Protein AF-A0A1X7T6Y3-F1 (afdb_monomer)

pLDDT: mean 73.98, std 18.78, range [25.2, 97.06]

Organism: Amphimedon queenslandica (NCBI:txid400682)

Nearest PDB structures (foldseek):
  8fo9-assembly1_C  TM=8.228E-01  e=4.197E-05  Homo sapiens
  4dhe-assembly1_A  TM=5.110E-01  e=1.468E-03  Burkholderia thailandensis E264
  7bbn-assembly1_A  TM=6.445E-01  e=6.112E-02  synthetic construct
  4pc2-assembly2_B  TM=5.983E-01  e=2.623E-01  Escherichia coli str. K-12 substr. DH10B

Structure (mmCIF, N/CA/C/O backbone):
data_AF-A0A1X7T6Y3-F1
#
_entry.id   AF-A0A1X7T6Y3-F1
#
loop_
_atom_site.group_PDB
_atom_site.id
_atom_site.type_symbol
_atom_site.label_atom_id
_atom_site.label_alt_id
_atom_site.label_comp_id
_atom_site.label_asym_id
_atom_site.label_entity_id
_atom_site.label_seq_id
_atom_site.pdbx_PDB_ins_code
_atom_site.Cartn_x
_atom_site.Cartn_y
_atom_site.Cartn_z
_atom_site.occupancy
_atom_site.B_iso_or_equiv
_atom_site.auth_seq_id
_atom_site.auth_comp_id
_atom_site.auth_asym_id
_atom_site.auth_atom_id
_atom_site.pdbx_PDB_model_num
ATOM 1 N N . MET A 1 1 ? 4.691 -2.028 -0.891 1.00 91.69 1 MET A N 1
ATOM 2 C CA . MET A 1 1 ? 3.845 -3.238 -0.896 1.00 91.69 1 MET A CA 1
ATOM 3 C C . MET A 1 1 ? 2.618 -2.993 -0.036 1.00 91.69 1 MET A C 1
ATOM 5 O O . MET A 1 1 ? 2.777 -2.541 1.091 1.00 91.69 1 MET A O 1
ATOM 9 N N . LEU A 1 2 ? 1.423 -3.219 -0.578 1.00 93.94 2 LEU A N 1
ATOM 10 C CA . LEU A 1 2 ? 0.134 -3.057 0.094 1.00 93.94 2 LEU A CA 1
ATOM 11 C C . LEU A 1 2 ? -0.306 -4.418 0.635 1.00 93.94 2 LEU A C 1
ATOM 13 O O . LEU A 1 2 ? -0.487 -5.361 -0.129 1.00 93.94 2 LEU A O 1
ATOM 17 N N . LEU A 1 3 ? -0.476 -4.513 1.948 1.00 93.06 3 LEU A N 1
ATOM 18 C CA . LEU A 1 3 ? -0.778 -5.742 2.677 1.00 93.06 3 LEU A CA 1
ATOM 19 C C . LEU A 1 3 ? -2.067 -5.594 3.480 1.00 93.06 3 LEU A C 1
ATOM 21 O O . LEU A 1 3 ? -2.551 -4.488 3.702 1.00 93.06 3 LEU A O 1
ATOM 25 N N . GLY A 1 4 ? -2.627 -6.713 3.929 1.00 89.94 4 GLY A N 1
ATOM 26 C CA . GLY A 1 4 ? -3.822 -6.744 4.770 1.00 89.94 4 GLY A CA 1
ATOM 27 C C . GLY A 1 4 ? -4.996 -7.456 4.111 1.00 89.94 4 GLY A C 1
ATOM 28 O O . GLY A 1 4 ? -4.984 -7.786 2.924 1.00 89.94 4 GLY A O 1
ATOM 29 N N . SER A 1 5 ? -6.035 -7.704 4.895 1.00 88.38 5 SER A N 1
ATOM 30 C CA . SER A 1 5 ? -7.091 -8.653 4.548 1.00 88.38 5 SER A CA 1
ATOM 31 C C . SER A 1 5 ? -7.981 -8.219 3.361 1.00 88.38 5 SER A C 1
ATOM 33 O O . SER A 1 5 ? -8.005 -7.061 2.937 1.00 88.38 5 SER A O 1
ATOM 35 N N . ALA A 1 6 ? -8.699 -9.158 2.739 1.00 86.12 6 ALA A N 1
ATOM 36 C CA . ALA A 1 6 ? -9.453 -8.916 1.499 1.00 86.12 6 ALA A CA 1
ATOM 37 C C . ALA A 1 6 ? -10.688 -8.016 1.697 1.00 86.12 6 ALA A C 1
ATOM 39 O O . ALA A 1 6 ? -11.666 -8.431 2.313 1.00 86.12 6 ALA A O 1
ATOM 40 N N . GLY A 1 7 ? -10.655 -6.793 1.160 1.00 85.19 7 GLY A N 1
ATOM 41 C CA . GLY A 1 7 ? -11.728 -5.801 1.327 1.00 85.19 7 GLY A CA 1
ATOM 42 C C . GLY A 1 7 ? -11.376 -4.619 2.238 1.00 85.19 7 GLY A C 1
ATOM 43 O O . GLY A 1 7 ? -12.231 -3.762 2.474 1.00 85.19 7 GLY A O 1
ATOM 44 N N . THR A 1 8 ? -10.125 -4.531 2.708 1.00 89.12 8 THR A N 1
ATOM 45 C CA . THR A 1 8 ? -9.590 -3.389 3.479 1.00 89.12 8 THR A CA 1
ATOM 46 C C . THR A 1 8 ? -9.248 -2.161 2.628 1.00 89.12 8 THR A C 1
ATOM 48 O O . THR A 1 8 ? -8.759 -1.180 3.166 1.00 89.12 8 THR A O 1
ATOM 51 N N . GLY A 1 9 ? -9.493 -2.173 1.311 1.00 90.12 9 GLY A N 1
ATOM 52 C CA . GLY A 1 9 ? -9.299 -0.994 0.452 1.00 90.12 9 GLY A CA 1
ATOM 53 C C . GLY A 1 9 ? -7.906 -0.830 -0.170 1.00 90.12 9 GLY A C 1
ATOM 54 O O . GLY A 1 9 ? -7.558 0.282 -0.548 1.00 90.12 9 GLY A O 1
ATOM 55 N N . LYS A 1 10 ? -7.119 -1.906 -0.321 1.00 92.44 10 LYS A N 1
ATOM 56 C CA . LYS A 1 10 ? -5.769 -1.859 -0.932 1.00 92.44 10 LYS A CA 1
ATOM 57 C C . LYS A 1 10 ? -5.761 -1.268 -2.337 1.00 92.44 10 LYS A C 1
ATOM 59 O O . LYS A 1 10 ? -5.078 -0.277 -2.577 1.00 92.44 10 LYS A O 1
ATOM 64 N N . THR A 1 11 ? -6.609 -1.778 -3.221 1.00 91.06 11 THR A N 1
ATOM 65 C CA . THR A 1 11 ? -6.723 -1.264 -4.590 1.00 91.06 11 THR A CA 1
ATOM 66 C C . THR A 1 11 ? -7.234 0.182 -4.619 1.00 91.06 11 THR A C 1
ATOM 68 O O . THR A 1 11 ? -6.767 0.992 -5.414 1.00 91.06 11 THR A O 1
ATOM 71 N N . SER A 1 12 ? -8.132 0.561 -3.700 1.00 91.56 12 SER A N 1
ATOM 72 C CA . SER A 1 12 ? -8.564 1.959 -3.547 1.00 91.56 12 SER A CA 1
ATOM 73 C C . SER A 1 12 ? -7.420 2.866 -3.092 1.00 91.56 12 SER A C 1
ATOM 75 O O . SER A 1 12 ? -7.293 3.968 -3.611 1.00 91.56 12 SER A O 1
ATOM 77 N N . LEU A 1 13 ? -6.560 2.405 -2.178 1.00 93.38 13 LEU A N 1
ATOM 78 C CA . LEU A 1 13 ? -5.375 3.149 -1.755 1.00 93.38 13 LEU A CA 1
ATOM 79 C C . LEU A 1 13 ? -4.354 3.281 -2.888 1.00 93.38 13 LEU A C 1
ATOM 81 O O . LEU A 1 13 ? -3.827 4.372 -3.073 1.00 93.38 13 LEU A O 1
ATOM 85 N N . LYS A 1 14 ? -4.113 2.219 -3.674 1.00 92.69 14 LYS A N 1
ATOM 86 C CA . LYS A 1 14 ? -3.280 2.279 -4.890 1.00 92.69 14 LYS A CA 1
ATOM 87 C C . LYS A 1 14 ? -3.754 3.417 -5.796 1.00 92.69 14 LYS A C 1
ATOM 89 O O . LYS A 1 14 ? -2.970 4.303 -6.105 1.00 92.69 14 LYS A O 1
ATOM 94 N N . ARG A 1 15 ? -5.050 3.447 -6.129 1.00 91.38 15 ARG A N 1
ATOM 95 C CA . ARG A 1 15 ? -5.676 4.534 -6.908 1.00 91.38 15 ARG A CA 1
ATOM 96 C C . ARG A 1 15 ? -5.477 5.898 -6.249 1.00 91.38 15 ARG A C 1
ATOM 98 O O . ARG A 1 15 ? -5.148 6.863 -6.929 1.00 91.38 15 ARG A O 1
ATOM 105 N N . SER A 1 16 ? -5.604 5.970 -4.923 1.00 91.62 16 SER A N 1
ATOM 106 C CA . SER A 1 16 ? -5.394 7.223 -4.203 1.00 91.62 16 SER A CA 1
ATOM 107 C C . SER A 1 16 ? -3.964 7.750 -4.280 1.00 91.62 16 SER A C 1
ATOM 109 O O . SER A 1 16 ? -3.758 8.960 -4.375 1.00 91.62 16 SER A O 1
ATOM 111 N N . LEU A 1 17 ? -2.963 6.868 -4.278 1.00 90.06 17 LEU A N 1
ATOM 112 C CA . LEU A 1 17 ? -1.570 7.259 -4.503 1.00 90.06 17 LEU A CA 1
ATOM 113 C C . LEU A 1 17 ? -1.368 7.832 -5.915 1.00 90.06 17 LEU A C 1
ATOM 115 O O . LEU A 1 17 ? -0.599 8.774 -6.069 1.00 90.06 17 LEU A O 1
ATOM 119 N N . MET A 1 18 ? -2.135 7.342 -6.893 1.00 87.62 18 MET A N 1
ATOM 120 C CA . MET A 1 18 ? -2.154 7.810 -8.288 1.00 87.62 18 MET A CA 1
ATOM 121 C C . MET A 1 18 ? -3.025 9.056 -8.531 1.00 87.62 18 MET A C 1
ATOM 123 O O . MET A 1 18 ? -3.176 9.487 -9.669 1.00 87.62 18 MET A O 1
ATOM 127 N N . GLU A 1 19 ? -3.621 9.643 -7.484 1.00 88.12 19 GLU A N 1
ATOM 128 C CA . GLU A 1 19 ? -4.597 10.745 -7.599 1.00 88.12 19 GLU A CA 1
ATOM 129 C C . GLU A 1 19 ? -5.815 10.417 -8.476 1.00 88.12 19 GLU A C 1
ATOM 131 O O . GLU A 1 19 ? -6.448 11.303 -9.062 1.00 88.12 19 GLU A O 1
ATOM 136 N N . GLU A 1 20 ? -6.163 9.137 -8.555 1.00 89.44 20 GLU A N 1
ATOM 137 C CA . GLU A 1 20 ? -7.347 8.683 -9.260 1.00 89.44 20 GLU A CA 1
ATOM 138 C C . GLU A 1 20 ? -8.589 8.775 -8.367 1.00 89.44 20 GLU A C 1
ATOM 140 O O . GLU A 1 20 ? -8.521 8.521 -7.158 1.00 89.44 20 GLU A O 1
ATOM 145 N N . PRO A 1 21 ? -9.764 9.073 -8.950 1.00 89.19 21 PRO A N 1
ATOM 146 C CA . PRO A 1 21 ? -10.997 9.125 -8.189 1.00 89.19 21 PRO A CA 1
ATOM 147 C C . PRO A 1 21 ? -11.338 7.754 -7.601 1.00 89.19 21 PRO A C 1
ATOM 149 O O . PRO A 1 21 ? -11.089 6.693 -8.199 1.00 89.19 21 PRO A O 1
ATOM 152 N N . PHE A 1 22 ? -11.960 7.797 -6.423 1.00 89.19 22 PHE A N 1
ATOM 153 C CA . PHE A 1 22 ? -12.495 6.617 -5.761 1.00 89.19 22 PHE A CA 1
ATOM 154 C C . PHE A 1 22 ? -13.495 5.892 -6.663 1.00 89.19 22 PHE A C 1
ATOM 156 O O . PHE A 1 22 ? -14.443 6.493 -7.166 1.00 89.19 22 PHE A O 1
ATOM 163 N N . ASN A 1 23 ? -13.296 4.585 -6.822 1.00 87.19 23 ASN A N 1
ATOM 164 C CA . ASN A 1 23 ? -14.214 3.720 -7.546 1.00 87.19 23 ASN A CA 1
ATOM 165 C C . ASN A 1 23 ? -14.733 2.609 -6.608 1.00 87.19 23 ASN A C 1
ATOM 167 O O . ASN A 1 23 ? -13.966 1.706 -6.253 1.00 87.19 23 ASN A O 1
ATOM 171 N N . PRO A 1 24 ? -16.021 2.633 -6.212 1.00 81.56 24 PRO A N 1
ATOM 172 C CA . PRO A 1 24 ? -16.599 1.621 -5.327 1.00 81.56 24 PRO A CA 1
ATOM 173 C C . PRO A 1 24 ? -16.734 0.238 -5.983 1.00 81.56 24 PRO A C 1
ATOM 175 O O . PRO A 1 24 ? -16.831 -0.762 -5.271 1.00 81.56 24 PRO A O 1
ATOM 178 N N . HIS A 1 25 ? -16.705 0.171 -7.317 1.00 78.81 25 HIS A N 1
ATOM 179 C CA . HIS A 1 25 ? -16.845 -1.057 -8.106 1.00 78.81 25 HIS A CA 1
ATOM 180 C C . HIS A 1 25 ? -15.501 -1.683 -8.486 1.00 78.81 25 HIS A C 1
ATOM 182 O O . HIS A 1 25 ? -15.446 -2.574 -9.327 1.00 78.81 25 HIS A O 1
ATOM 188 N N . THR A 1 26 ? -14.405 -1.232 -7.870 1.00 80.88 26 THR A N 1
ATOM 189 C CA . THR A 1 26 ? -13.083 -1.815 -8.116 1.00 80.88 26 THR A CA 1
ATOM 190 C C . THR A 1 26 ? -13.085 -3.297 -7.725 1.00 80.88 26 THR A C 1
ATOM 192 O O . THR A 1 26 ? -13.481 -3.649 -6.605 1.00 80.88 26 THR A O 1
ATOM 195 N N . THR A 1 27 ? -12.649 -4.156 -8.647 1.00 81.56 27 THR A N 1
ATOM 196 C CA . THR A 1 27 ? -12.524 -5.603 -8.441 1.00 81.56 27 THR A CA 1
ATOM 197 C C . THR A 1 27 ? -11.451 -5.916 -7.407 1.00 81.56 27 THR A C 1
ATOM 199 O O . 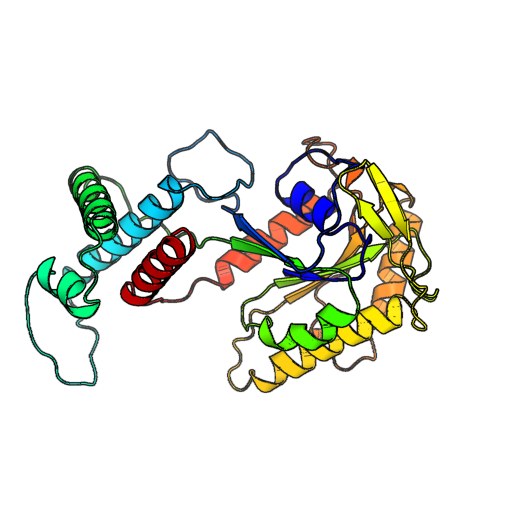THR A 1 27 ? -10.469 -5.191 -7.271 1.00 81.56 27 THR A O 1
ATOM 202 N N . SER A 1 28 ? -11.636 -6.991 -6.644 1.00 80.19 28 SER A N 1
ATOM 203 C CA . SER A 1 28 ? -10.657 -7.394 -5.631 1.00 80.19 28 SER A CA 1
ATOM 204 C C . SER A 1 28 ? -9.475 -8.147 -6.231 1.00 80.19 28 SER A C 1
ATOM 206 O O . SER A 1 28 ? -9.654 -9.045 -7.048 1.00 80.19 28 SER A O 1
ATOM 208 N N . THR A 1 29 ? -8.273 -7.823 -5.760 1.00 77.25 29 THR A N 1
ATOM 209 C CA . THR A 1 29 ? -7.038 -8.521 -6.127 1.00 77.25 29 THR A CA 1
ATOM 210 C C . THR A 1 29 ? -7.008 -9.921 -5.513 1.00 77.25 29 THR A C 1
ATOM 212 O O . THR A 1 29 ? -7.157 -10.072 -4.296 1.00 77.25 29 THR A O 1
ATOM 215 N N . ILE A 1 30 ? -6.841 -10.947 -6.356 1.00 67.31 30 ILE A N 1
ATOM 216 C CA . ILE A 1 30 ? -6.866 -12.360 -5.941 1.00 67.31 30 ILE A CA 1
ATOM 217 C C . ILE A 1 30 ? -5.504 -12.778 -5.373 1.00 67.31 30 ILE A C 1
ATOM 219 O O . ILE A 1 30 ? -5.432 -13.165 -4.211 1.00 67.31 30 ILE A O 1
ATOM 223 N N . VAL A 1 31 ? -4.432 -12.660 -6.165 1.00 69.81 31 VAL A N 1
ATOM 224 C CA . VAL A 1 31 ? -3.078 -13.116 -5.790 1.00 69.81 31 VAL A CA 1
ATOM 225 C C . VAL A 1 31 ? -2.150 -11.929 -5.563 1.00 69.81 31 VAL A C 1
ATOM 227 O O . VAL A 1 31 ? -1.771 -11.641 -4.432 1.00 69.81 31 VAL A O 1
ATOM 230 N N . SER A 1 32 ? -1.813 -11.204 -6.621 1.00 75.88 32 SER A N 1
ATOM 231 C CA . SER A 1 32 ? -1.122 -9.925 -6.547 1.00 75.88 32 SER A CA 1
ATOM 232 C C . SER A 1 32 ? -1.289 -9.181 -7.862 1.00 75.88 32 SER A C 1
ATOM 234 O O . SER A 1 32 ? -1.430 -9.791 -8.921 1.00 75.88 32 SER A O 1
ATOM 236 N N . ASP A 1 33 ? -1.273 -7.861 -7.777 1.00 79.31 33 ASP A N 1
ATOM 237 C CA . ASP A 1 33 ? -1.167 -6.960 -8.914 1.00 79.31 33 ASP A CA 1
ATOM 238 C C . ASP A 1 33 ? 0.068 -6.075 -8.707 1.00 79.31 33 ASP A C 1
ATOM 240 O O . ASP A 1 33 ? 0.294 -5.561 -7.609 1.00 79.31 33 ASP A O 1
ATOM 244 N N . VAL A 1 34 ? 0.915 -5.949 -9.729 1.00 78.56 34 VAL A N 1
ATOM 245 C CA . VAL A 1 34 ? 2.184 -5.217 -9.640 1.00 78.56 34 VAL A CA 1
ATOM 246 C C . VAL A 1 34 ? 2.210 -4.156 -10.726 1.00 78.56 34 VAL A C 1
ATOM 248 O O . VAL A 1 34 ? 2.338 -4.483 -11.900 1.00 78.56 34 VAL A O 1
ATOM 251 N N . SER A 1 35 ? 2.159 -2.888 -10.319 1.00 78.12 35 SER A N 1
ATOM 252 C CA . SER A 1 35 ? 2.340 -1.755 -11.233 1.00 78.12 35 SER A CA 1
ATOM 253 C C . SER A 1 35 ? 3.703 -1.113 -11.038 1.00 78.12 35 SER A C 1
ATOM 255 O O . SER A 1 35 ? 4.115 -0.822 -9.910 1.00 78.12 35 SER A O 1
ATOM 257 N N . SER A 1 36 ? 4.377 -0.843 -12.151 1.00 79.00 36 SER A N 1
ATOM 258 C CA . SER A 1 36 ? 5.535 0.047 -12.204 1.00 79.00 36 SER A CA 1
ATOM 259 C C . SER A 1 36 ? 5.036 1.482 -12.325 1.00 79.00 36 SER A C 1
ATOM 261 O O . SER A 1 36 ? 4.264 1.801 -13.221 1.00 79.00 36 SER A O 1
ATOM 263 N N . VAL A 1 37 ? 5.450 2.347 -11.409 1.00 78.44 37 VAL A N 1
ATOM 264 C CA . VAL A 1 37 ? 4.953 3.716 -11.277 1.00 78.44 37 VAL A CA 1
ATOM 265 C C . VAL A 1 37 ? 6.120 4.689 -11.280 1.00 78.44 37 VAL A C 1
ATOM 267 O O . VAL A 1 37 ? 7.166 4.435 -10.671 1.00 78.44 37 VAL A O 1
ATOM 270 N N . ARG A 1 38 ? 5.917 5.832 -11.936 1.00 73.25 38 ARG A N 1
ATOM 271 C CA . ARG A 1 38 ? 6.780 7.003 -11.807 1.00 73.25 38 ARG A CA 1
ATOM 272 C C . ARG A 1 38 ? 6.231 7.940 -10.719 1.00 73.25 38 ARG A C 1
ATOM 274 O O . ARG A 1 38 ? 5.135 8.480 -10.894 1.00 73.25 38 ARG A O 1
ATOM 281 N N . PRO A 1 39 ? 6.948 8.111 -9.590 1.00 64.19 39 PRO A N 1
ATOM 282 C CA . PRO A 1 39 ? 6.552 9.034 -8.530 1.00 64.19 39 PRO A CA 1
ATOM 283 C C . PRO A 1 39 ? 6.790 10.499 -8.939 1.00 64.19 39 PRO A C 1
ATOM 285 O O . PRO A 1 39 ? 7.593 10.799 -9.822 1.00 64.19 39 PRO A O 1
ATOM 288 N N . PHE A 1 40 ? 6.086 11.423 -8.285 1.00 60.09 40 PHE A N 1
ATOM 289 C CA . PHE A 1 40 ? 6.204 12.866 -8.517 1.00 60.09 40 PHE A CA 1
ATOM 290 C C . PHE A 1 40 ? 7.579 13.424 -8.089 1.00 60.09 40 PHE A C 1
ATOM 292 O O . PHE A 1 40 ? 8.235 12.902 -7.191 1.00 60.09 40 PHE A O 1
ATOM 299 N N . GLY A 1 41 ? 7.984 14.561 -8.673 1.00 51.56 41 GLY A N 1
ATOM 300 C CA . GLY A 1 41 ? 8.922 15.476 -8.008 1.00 51.56 41 GLY A CA 1
ATOM 301 C C . GLY A 1 41 ? 10.336 15.592 -8.574 1.00 51.56 41 GLY A C 1
ATOM 302 O O . GLY A 1 41 ? 11.187 16.209 -7.931 1.00 51.56 41 GLY A O 1
ATOM 303 N N . HIS A 1 42 ? 10.609 15.103 -9.779 1.00 46.72 42 HIS A N 1
ATOM 304 C CA . HIS A 1 42 ? 11.920 15.294 -10.394 1.00 46.72 42 HIS A CA 1
ATOM 305 C C . HIS A 1 42 ? 11.807 16.116 -11.677 1.00 46.72 42 HIS A C 1
ATOM 307 O O . HIS A 1 42 ? 11.312 15.669 -12.706 1.00 46.72 42 HIS A O 1
ATOM 313 N N . LYS A 1 43 ? 12.252 17.372 -11.585 1.00 42.41 43 LYS A N 1
ATOM 314 C CA . LYS A 1 43 ? 12.281 18.337 -12.685 1.00 42.41 43 LYS A CA 1
ATOM 315 C C . LYS A 1 43 ? 13.194 17.841 -13.818 1.00 42.41 43 LYS A C 1
ATOM 317 O O . LYS A 1 43 ? 14.370 18.188 -13.849 1.00 42.41 43 LYS A O 1
ATOM 322 N N . TRP A 1 44 ? 12.642 17.097 -14.773 1.00 44.53 44 TRP A N 1
ATOM 323 C CA . TRP A 1 44 ? 13.117 17.112 -16.154 1.00 44.53 44 TRP A CA 1
ATOM 324 C C . TRP A 1 44 ? 11.934 17.102 -17.143 1.00 44.53 44 TRP A C 1
ATOM 326 O O . TRP A 1 44 ? 11.006 16.311 -17.034 1.00 44.53 44 TRP A O 1
ATOM 336 N N . GLN A 1 45 ? 11.975 18.093 -18.038 1.00 35.94 45 GLN A N 1
ATOM 337 C CA . GLN A 1 45 ? 11.245 18.411 -19.283 1.00 35.94 45 GLN A CA 1
ATOM 338 C C . GLN A 1 45 ? 9.741 18.176 -19.506 1.00 35.94 45 GLN A C 1
ATOM 340 O O . GLN A 1 45 ? 9.220 18.770 -20.450 1.00 35.94 45 GLN A O 1
ATOM 3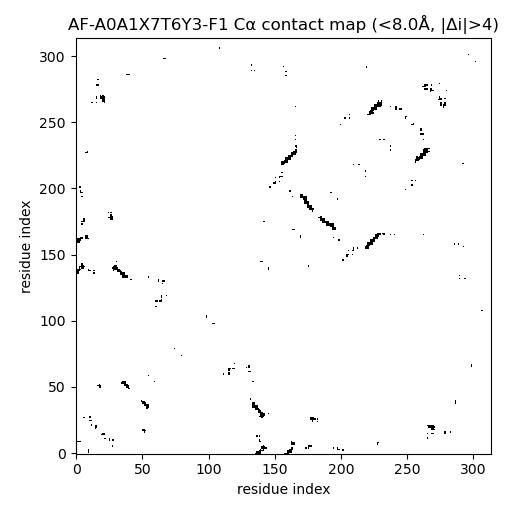45 N N . THR A 1 46 ? 8.981 17.505 -18.647 1.00 37.38 46 THR A N 1
ATOM 346 C CA . THR A 1 46 ? 7.514 17.658 -18.677 1.00 37.38 46 THR A CA 1
ATOM 347 C C . THR A 1 46 ? 7.050 18.485 -17.494 1.00 37.38 46 THR A C 1
ATOM 349 O O . THR A 1 46 ? 6.606 17.962 -16.480 1.00 37.38 46 THR A O 1
ATOM 352 N N . MET A 1 47 ? 7.050 19.811 -17.672 1.00 34.09 47 MET A N 1
ATOM 353 C CA . MET A 1 47 ? 6.264 20.781 -16.883 1.00 34.09 47 MET A CA 1
ATOM 354 C C . MET A 1 47 ? 4.736 20.511 -16.912 1.00 34.09 47 MET A C 1
ATOM 356 O O . MET A 1 47 ? 3.941 21.411 -16.658 1.00 34.09 47 MET A O 1
ATOM 360 N N . ARG A 1 48 ? 4.295 19.302 -17.276 1.00 39.09 48 ARG A N 1
ATOM 361 C CA . ARG A 1 48 ? 2.896 18.983 -17.572 1.00 39.09 48 ARG A CA 1
ATOM 362 C C . ARG A 1 48 ? 2.234 18.062 -16.558 1.00 39.09 48 ARG A C 1
ATOM 364 O O . ARG A 1 48 ? 1.010 18.062 -16.509 1.00 39.09 48 ARG A O 1
ATOM 371 N N . GLU A 1 49 ? 2.985 17.311 -15.753 1.00 49.78 49 GLU A N 1
ATOM 372 C CA . GLU A 1 49 ? 2.384 16.257 -14.931 1.00 49.78 49 GLU A CA 1
ATOM 373 C C . GLU A 1 49 ? 2.760 16.380 -13.457 1.00 49.78 49 GLU A C 1
ATOM 375 O O . GLU A 1 49 ? 3.901 16.187 -13.047 1.00 49.78 49 GLU A O 1
ATOM 380 N N . ASN A 1 50 ? 1.747 16.712 -12.657 1.00 59.44 50 ASN A N 1
ATOM 381 C CA . ASN A 1 50 ? 1.845 16.881 -11.209 1.00 59.44 50 ASN A CA 1
ATOM 382 C C . ASN A 1 50 ? 1.411 15.620 -10.444 1.00 59.44 50 ASN A C 1
ATOM 384 O O . ASN A 1 50 ? 1.038 15.717 -9.280 1.00 59.44 50 ASN A O 1
ATOM 388 N N . LYS A 1 51 ? 1.390 14.457 -11.106 1.00 70.56 51 LYS A N 1
ATOM 389 C CA . LYS A 1 51 ? 0.739 13.240 -10.608 1.00 70.56 51 LYS A CA 1
ATOM 390 C C . LYS A 1 51 ? 1.615 12.017 -10.814 1.00 70.56 51 LYS A C 1
ATOM 392 O O . LYS A 1 51 ? 2.420 11.976 -11.740 1.00 70.56 51 LYS A O 1
ATOM 397 N N . TRP A 1 52 ? 1.436 11.022 -9.952 1.00 78.31 52 TRP A N 1
ATOM 398 C CA . TRP A 1 52 ? 2.003 9.698 -10.175 1.00 78.31 52 TRP A CA 1
ATOM 399 C C . TRP A 1 52 ? 1.309 9.060 -11.377 1.00 78.31 52 TRP A C 1
ATOM 401 O O . TRP A 1 52 ? 0.093 9.186 -11.525 1.00 78.31 52 TRP A O 1
ATOM 411 N N . ARG A 1 53 ? 2.073 8.370 -12.224 1.00 81.81 53 ARG A N 1
ATOM 412 C CA . ARG A 1 53 ? 1.543 7.687 -13.412 1.00 81.81 53 ARG A CA 1
ATOM 413 C C . ARG A 1 53 ? 2.181 6.322 -13.595 1.00 81.81 53 ARG A C 1
ATOM 415 O O . ARG A 1 53 ? 3.294 6.081 -13.122 1.00 81.81 53 ARG A O 1
ATOM 422 N N . GLU A 1 54 ? 1.462 5.432 -14.261 1.00 82.81 54 GLU A N 1
ATOM 423 C CA . GLU A 1 54 ? 2.016 4.145 -14.661 1.00 82.81 54 GLU A CA 1
ATOM 424 C C . GLU A 1 54 ? 3.183 4.362 -15.633 1.00 82.81 54 GLU A C 1
ATOM 426 O O . GLU A 1 54 ? 3.150 5.265 -16.471 1.00 82.81 54 GLU A O 1
ATOM 431 N N . ALA A 1 55 ? 4.250 3.588 -15.452 1.00 79.94 55 ALA A N 1
ATOM 432 C CA . ALA A 1 55 ? 5.443 3.683 -16.276 1.00 79.94 55 ALA A CA 1
ATOM 433 C C . ALA A 1 55 ? 5.146 3.213 -17.705 1.00 79.94 55 ALA A C 1
ATOM 435 O O . ALA A 1 55 ? 4.563 2.149 -17.905 1.00 79.94 55 ALA A O 1
ATOM 436 N N . THR A 1 56 ? 5.582 4.001 -18.685 1.00 78.69 56 THR A N 1
ATOM 437 C CA . THR A 1 56 ? 5.491 3.674 -20.116 1.00 78.69 56 THR A CA 1
ATOM 438 C C . THR A 1 56 ? 6.777 3.020 -20.626 1.00 78.69 56 THR A C 1
ATOM 440 O O . THR A 1 56 ? 7.824 3.120 -19.987 1.00 78.69 56 THR A O 1
ATOM 443 N N . GLU A 1 57 ? 6.738 2.387 -21.801 1.00 73.31 57 GLU A N 1
ATOM 444 C CA . GLU A 1 57 ? 7.951 1.870 -22.456 1.00 73.31 57 GLU A CA 1
ATOM 445 C C . GLU A 1 57 ? 8.964 3.005 -22.706 1.00 73.31 57 GLU A C 1
ATOM 447 O O . GLU A 1 57 ? 10.167 2.852 -22.485 1.00 73.31 57 GLU A O 1
ATOM 452 N N . GLU A 1 58 ? 8.484 4.192 -23.087 1.00 72.94 58 GLU A N 1
ATOM 453 C CA . GLU A 1 58 ? 9.312 5.382 -23.287 1.00 72.94 58 GLU A CA 1
ATOM 454 C C . GLU A 1 58 ? 10.042 5.819 -22.014 1.00 72.94 58 GLU A C 1
ATOM 456 O O . GLU A 1 58 ? 11.215 6.197 -22.085 1.00 72.94 58 GLU A O 1
ATOM 461 N N . ASP A 1 59 ? 9.369 5.754 -20.862 1.00 74.88 59 ASP A N 1
ATOM 462 C CA . ASP A 1 59 ? 9.973 6.035 -19.560 1.00 74.88 59 ASP A CA 1
ATOM 463 C C . ASP A 1 59 ? 11.130 5.052 -19.280 1.00 74.88 59 ASP A C 1
ATOM 465 O O . ASP A 1 59 ? 12.177 5.427 -18.749 1.00 74.88 59 ASP A O 1
ATOM 469 N N . GLU A 1 60 ? 10.975 3.777 -19.624 1.00 72.88 60 GLU A N 1
ATOM 470 C CA . GLU A 1 60 ? 12.021 2.773 -19.405 1.00 72.88 60 GLU A CA 1
ATOM 471 C C . GLU A 1 60 ? 13.227 2.978 -20.333 1.00 72.88 60 GLU A C 1
ATOM 473 O O . GLU A 1 60 ? 14.377 2.850 -19.902 1.00 72.88 60 GLU A O 1
ATOM 478 N N . ILE A 1 61 ? 12.981 3.367 -21.588 1.00 71.25 61 ILE A N 1
ATOM 479 C CA . ILE A 1 61 ? 14.034 3.720 -22.552 1.00 71.25 61 ILE A CA 1
ATOM 480 C C . ILE A 1 61 ? 14.819 4.949 -22.070 1.00 71.25 61 ILE A C 1
ATOM 482 O O . ILE A 1 61 ? 16.049 4.969 -22.154 1.00 71.25 61 ILE A O 1
ATOM 486 N N . GLU A 1 62 ? 14.131 5.959 -21.536 1.00 71.88 62 GLU A N 1
ATOM 487 C CA . GLU A 1 62 ? 14.756 7.164 -20.985 1.00 71.88 62 GLU A CA 1
ATOM 488 C C . GLU A 1 62 ? 15.670 6.839 -19.786 1.00 71.88 62 GLU A C 1
ATOM 490 O O . GLU A 1 62 ? 16.790 7.351 -19.707 1.00 71.88 62 GLU A O 1
ATOM 495 N N . GLU A 1 63 ? 15.253 5.946 -18.877 1.00 73.50 63 GLU A N 1
ATOM 496 C CA . GLU A 1 63 ? 16.098 5.509 -17.752 1.00 73.50 63 GLU A CA 1
ATOM 497 C C . GLU A 1 63 ? 17.404 4.871 -18.256 1.00 73.50 63 GLU A C 1
ATOM 499 O O . GLU A 1 63 ? 18.496 5.233 -17.803 1.00 73.50 63 GLU A O 1
ATOM 504 N N . LEU A 1 64 ? 17.310 3.968 -19.238 1.00 71.38 64 LEU A N 1
ATOM 505 C CA . LEU A 1 64 ? 18.478 3.324 -19.840 1.00 71.38 64 LEU A CA 1
ATOM 506 C C . LEU A 1 64 ? 19.417 4.345 -20.491 1.00 71.38 64 LEU A C 1
ATOM 508 O O . LEU A 1 64 ? 20.631 4.278 -20.291 1.00 71.38 64 LEU A O 1
ATOM 512 N N . GLU A 1 65 ? 18.877 5.325 -21.220 1.00 67.44 65 GLU A N 1
ATOM 513 C CA . GLU A 1 65 ? 19.663 6.417 -21.807 1.00 67.44 65 GLU A CA 1
ATOM 514 C C . GLU A 1 65 ? 20.469 7.180 -20.753 1.00 67.44 65 GLU A C 1
ATOM 516 O O . GLU A 1 65 ? 21.664 7.434 -20.941 1.00 67.44 65 GLU A O 1
ATOM 521 N N . HIS A 1 66 ? 19.843 7.524 -19.628 1.00 68.19 66 HIS A N 1
ATOM 522 C CA . HIS A 1 66 ? 20.524 8.205 -18.531 1.00 68.19 66 HIS A CA 1
ATOM 523 C C . HIS A 1 66 ? 21.614 7.341 -17.894 1.00 68.19 66 HIS A C 1
ATOM 525 O O . HIS A 1 66 ? 22.718 7.838 -17.638 1.00 68.19 66 HIS A O 1
ATOM 531 N N . LEU A 1 67 ? 21.349 6.049 -17.686 1.00 68.75 67 LEU A N 1
ATOM 532 C CA . LEU A 1 67 ? 22.340 5.113 -17.158 1.00 68.75 67 LEU A CA 1
ATOM 533 C C . LEU A 1 67 ? 23.568 5.033 -18.073 1.00 68.75 67 LEU A C 1
ATOM 535 O O . LEU A 1 67 ? 24.695 5.172 -17.588 1.00 68.75 67 LEU A O 1
ATOM 539 N N . PHE A 1 68 ? 23.377 4.920 -19.389 1.00 67.50 68 PHE A N 1
ATOM 540 C CA . PHE A 1 68 ? 24.485 4.883 -20.345 1.00 67.50 68 PHE A CA 1
ATOM 541 C C . PHE A 1 68 ? 25.277 6.195 -20.408 1.00 67.50 68 PHE A C 1
ATOM 543 O O . PHE A 1 68 ? 26.510 6.153 -20.397 1.00 67.50 68 PHE A O 1
ATOM 550 N N . LYS A 1 69 ? 24.612 7.361 -20.390 1.00 64.69 69 LYS A N 1
ATOM 551 C CA . LYS A 1 69 ? 25.301 8.667 -20.309 1.00 64.69 69 LYS A CA 1
ATOM 552 C C . LYS A 1 69 ? 26.169 8.776 -19.062 1.00 64.69 69 LYS A C 1
ATOM 554 O O . LYS A 1 69 ? 27.305 9.237 -19.139 1.00 64.69 69 LYS A O 1
ATOM 559 N N . SER A 1 70 ? 25.644 8.339 -17.916 1.00 61.19 70 SER A N 1
ATOM 560 C CA . SER A 1 70 ? 26.367 8.392 -16.642 1.00 61.19 70 SER A CA 1
ATOM 561 C C . SER A 1 70 ? 27.610 7.495 -16.617 1.00 61.19 70 SER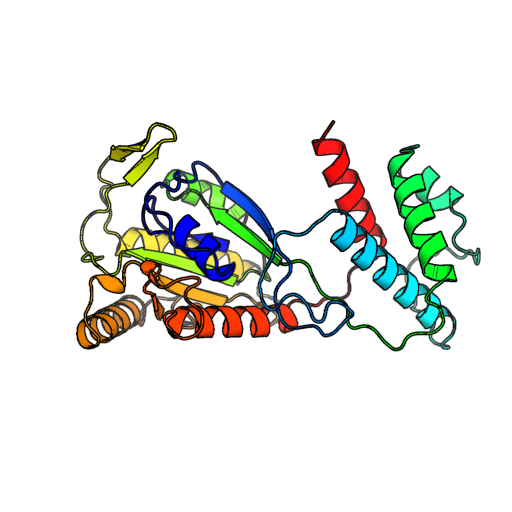 A C 1
ATOM 563 O O . SER A 1 70 ? 28.567 7.782 -15.899 1.00 61.19 70 SER A O 1
ATOM 565 N N . PHE A 1 71 ? 27.609 6.417 -17.407 1.00 59.62 71 PHE A N 1
ATOM 566 C CA . PHE A 1 71 ? 28.748 5.519 -17.548 1.00 59.62 71 PHE A CA 1
ATOM 567 C C . PHE A 1 71 ? 29.840 6.126 -18.439 1.00 59.62 71 PHE A C 1
ATOM 569 O O . PHE A 1 71 ? 31.013 6.102 -18.073 1.00 59.62 71 PHE A O 1
ATOM 576 N N . GLN A 1 72 ? 29.456 6.735 -19.566 1.00 56.88 72 GLN A N 1
ATOM 577 C CA . GLN A 1 72 ? 30.396 7.375 -20.495 1.00 56.88 72 GLN A CA 1
ATOM 578 C C . GLN A 1 72 ? 31.092 8.597 -19.880 1.00 56.88 72 GLN A C 1
ATOM 580 O O . GLN A 1 72 ? 32.295 8.772 -20.057 1.00 56.88 72 GLN A O 1
ATOM 585 N N . SER A 1 73 ? 30.375 9.411 -19.098 1.00 52.12 73 SER A N 1
ATOM 586 C CA . SER A 1 73 ? 30.963 10.585 -18.437 1.00 52.12 73 SER A CA 1
ATOM 587 C C . SER A 1 73 ? 31.957 10.229 -17.325 1.00 52.12 73 SER A C 1
ATOM 589 O O . SER A 1 73 ? 32.906 10.972 -17.092 1.00 52.12 73 SER A O 1
ATOM 591 N N . LYS A 1 74 ? 31.794 9.078 -16.657 1.00 50.81 74 LYS A N 1
ATOM 592 C CA . LYS A 1 74 ? 32.734 8.602 -15.625 1.00 50.81 74 LYS A CA 1
ATOM 593 C C . LYS A 1 74 ? 34.032 8.034 -16.197 1.00 50.81 74 LYS A C 1
ATOM 595 O O . LYS A 1 74 ? 35.047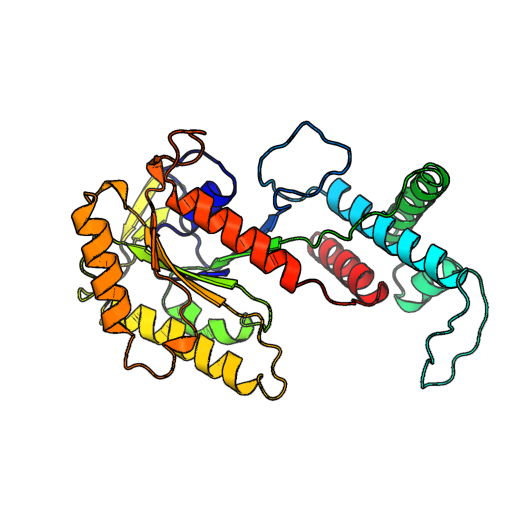 8.085 -15.511 1.00 50.81 74 LYS A O 1
ATOM 600 N N . GLN A 1 75 ? 34.031 7.535 -17.434 1.00 47.56 75 GLN A N 1
ATOM 601 C CA . GLN A 1 75 ? 35.261 7.077 -18.095 1.00 47.56 75 GLN A CA 1
ATOM 602 C C . GLN A 1 75 ? 36.203 8.233 -18.471 1.00 47.56 75 GLN A C 1
ATOM 604 O O . GLN A 1 75 ? 37.404 8.008 -18.585 1.00 47.56 75 GLN A O 1
ATOM 609 N N . SER A 1 76 ? 35.703 9.470 -18.608 1.00 43.78 76 SER A N 1
ATOM 610 C CA . SER A 1 76 ? 36.546 10.637 -18.917 1.00 43.78 76 SER A CA 1
ATOM 611 C C . SER A 1 76 ? 37.170 11.304 -17.684 1.00 43.78 76 SER A C 1
ATOM 613 O O . SER A 1 76 ? 38.023 12.175 -17.834 1.00 43.78 76 SER A O 1
ATOM 615 N N . SER A 1 77 ? 36.753 10.940 -16.466 1.00 38.81 77 SER A N 1
ATOM 616 C CA . SER A 1 77 ? 37.326 11.452 -15.216 1.00 38.81 77 SER A CA 1
ATOM 617 C C . SER A 1 77 ? 38.233 10.395 -14.591 1.00 38.81 77 SER A C 1
ATOM 619 O O . SER A 1 77 ? 37.769 9.310 -14.252 1.00 38.81 77 SER A O 1
ATOM 621 N N . HIS A 1 78 ? 39.519 10.708 -14.443 1.00 39.78 78 HIS A N 1
ATOM 622 C CA . HIS A 1 78 ? 40.586 9.842 -13.935 1.00 39.78 78 HIS A CA 1
ATOM 623 C C . HIS A 1 78 ? 40.307 9.183 -12.568 1.00 39.78 78 HIS A C 1
ATOM 625 O O . HIS A 1 78 ? 40.867 9.620 -11.579 1.00 39.78 78 HIS A O 1
ATOM 631 N N . TYR A 1 79 ? 39.520 8.107 -12.495 1.00 32.03 79 TYR A N 1
ATOM 632 C CA . TYR A 1 79 ? 39.586 7.094 -11.432 1.00 32.03 79 TYR A CA 1
ATOM 633 C C . TYR A 1 79 ? 39.057 5.764 -11.980 1.00 32.03 79 TYR A C 1
ATOM 635 O O . TYR A 1 79 ? 37.859 5.576 -12.179 1.00 32.03 79 TYR A O 1
ATOM 643 N N . ARG A 1 80 ? 39.984 4.839 -12.248 1.00 25.81 80 ARG A N 1
ATOM 644 C CA . ARG A 1 80 ? 39.723 3.459 -12.678 1.00 25.81 80 ARG A CA 1
ATOM 645 C C . ARG A 1 80 ? 39.109 2.700 -11.488 1.00 25.81 80 ARG A C 1
ATOM 647 O O . ARG A 1 80 ? 39.793 2.584 -10.472 1.00 25.81 80 ARG A O 1
ATOM 654 N N . PRO A 1 81 ? 37.868 2.180 -11.550 1.00 27.73 81 PRO A N 1
ATOM 655 C CA . PRO A 1 81 ? 37.388 1.259 -10.529 1.00 27.73 81 PRO A CA 1
ATOM 656 C C . PRO A 1 81 ? 38.216 -0.021 -10.625 1.00 27.73 81 PRO A C 1
ATOM 658 O O . PRO A 1 81 ? 38.279 -0.653 -11.681 1.00 27.73 81 PRO A O 1
ATOM 661 N N . THR A 1 82 ? 38.890 -0.373 -9.536 1.00 25.20 82 THR A N 1
ATOM 662 C CA . THR A 1 82 ? 39.694 -1.586 -9.413 1.00 25.20 82 THR A CA 1
ATOM 663 C C . THR A 1 82 ? 38.773 -2.801 -9.509 1.00 25.20 82 THR A C 1
ATOM 665 O O . THR A 1 82 ? 38.136 -3.204 -8.541 1.00 25.20 82 THR A O 1
ATOM 668 N N . PHE A 1 83 ? 38.682 -3.374 -10.707 1.00 27.69 83 PHE A N 1
ATOM 669 C CA . PHE A 1 83 ? 38.192 -4.728 -10.920 1.00 27.69 83 PHE A CA 1
ATOM 670 C C . PHE A 1 83 ? 39.183 -5.700 -10.268 1.00 27.69 83 PHE A C 1
ATOM 672 O O . PHE A 1 83 ? 40.263 -5.948 -10.804 1.00 27.69 83 PHE A O 1
ATOM 679 N N . SER A 1 84 ? 38.829 -6.278 -9.122 1.00 29.69 84 SER A N 1
ATOM 680 C CA . SER A 1 84 ? 39.456 -7.513 -8.651 1.00 29.69 84 SER A CA 1
ATOM 681 C C . SER A 1 84 ? 38.833 -8.704 -9.378 1.00 29.69 84 SER A C 1
ATOM 683 O O . SER A 1 84 ? 37.934 -9.359 -8.865 1.00 29.69 84 SER A O 1
ATOM 685 N N . ALA A 1 85 ? 39.296 -8.928 -10.608 1.00 28.34 85 ALA A N 1
ATOM 686 C CA . ALA A 1 85 ? 39.503 -10.228 -11.256 1.00 28.34 85 ALA A CA 1
ATOM 687 C C . ALA A 1 85 ? 39.720 -9.976 -12.755 1.00 28.34 85 ALA A C 1
ATOM 689 O O . ALA A 1 85 ? 38.782 -9.716 -13.500 1.00 28.34 85 ALA A O 1
ATOM 690 N N . GLN A 1 86 ? 40.998 -9.985 -13.135 1.00 29.17 86 GLN A N 1
ATOM 691 C CA . GLN A 1 86 ? 41.564 -10.235 -14.465 1.00 29.17 86 GLN A CA 1
ATOM 692 C C . GLN A 1 86 ? 40.564 -10.412 -15.623 1.00 29.17 86 GLN A C 1
ATOM 694 O O . GLN A 1 86 ? 40.301 -11.534 -16.024 1.00 29.17 86 GLN A O 1
ATOM 699 N N . TYR A 1 87 ? 40.111 -9.314 -16.225 1.00 28.66 87 TYR A N 1
ATOM 700 C CA . TYR A 1 87 ? 39.863 -9.242 -17.667 1.00 28.66 87 TYR A CA 1
ATOM 701 C C . TYR A 1 87 ? 40.176 -7.817 -18.118 1.00 28.66 87 TYR A C 1
ATOM 703 O O . TYR A 1 87 ? 39.366 -6.899 -18.022 1.00 28.66 87 TYR A O 1
ATOM 711 N N . SER A 1 88 ? 41.421 -7.619 -18.538 1.00 29.95 88 SER A N 1
ATOM 712 C CA . SER A 1 88 ? 41.835 -6.460 -19.313 1.00 29.95 88 SER A CA 1
ATOM 713 C C . SER A 1 88 ? 41.331 -6.636 -20.739 1.00 29.95 88 SER A C 1
ATOM 715 O O . SER A 1 88 ? 41.785 -7.559 -21.400 1.00 29.95 88 SER A O 1
ATOM 717 N N . HIS A 1 89 ? 40.459 -5.754 -21.216 1.00 32.41 89 HIS A N 1
ATOM 718 C CA . HIS A 1 89 ? 40.520 -5.270 -22.592 1.00 32.41 89 HIS A CA 1
ATOM 719 C C . HIS A 1 89 ? 39.845 -3.900 -22.668 1.00 32.41 89 HIS A C 1
ATOM 721 O O . HIS A 1 89 ? 38.651 -3.751 -22.409 1.00 32.41 89 HIS A O 1
ATOM 727 N N . ASP A 1 90 ? 40.669 -2.898 -22.974 1.00 34.28 90 ASP A N 1
ATOM 728 C CA . ASP A 1 90 ? 40.248 -1.634 -23.558 1.00 34.28 90 ASP A CA 1
ATOM 729 C C . ASP A 1 90 ? 39.595 -1.942 -24.906 1.00 34.28 90 ASP A C 1
ATOM 731 O O . ASP A 1 90 ? 40.278 -2.266 -25.872 1.00 34.28 90 ASP A O 1
ATOM 735 N N . GLU A 1 91 ? 38.275 -1.849 -24.973 1.00 31.44 91 GLU A N 1
ATOM 736 C CA . GLU A 1 91 ? 37.553 -1.700 -26.227 1.00 31.44 91 GLU A CA 1
ATOM 737 C C . GLU A 1 91 ? 36.285 -0.902 -25.925 1.00 31.44 91 GLU A C 1
ATOM 739 O O . GLU A 1 91 ? 35.481 -1.270 -25.063 1.00 31.44 91 GLU A O 1
ATOM 744 N N . LEU A 1 92 ? 36.145 0.237 -26.613 1.00 37.31 92 LEU A N 1
ATOM 745 C CA . LEU A 1 92 ? 34.873 0.917 -26.867 1.00 37.31 92 LEU A CA 1
ATOM 746 C C . LEU A 1 92 ? 33.768 -0.129 -26.892 1.00 37.31 92 LEU A C 1
ATOM 748 O O . LEU A 1 92 ? 33.920 -1.055 -27.678 1.00 37.31 92 LEU A O 1
ATOM 752 N N . ILE A 1 93 ? 32.733 -0.004 -26.045 1.00 40.47 93 ILE A N 1
ATOM 753 C CA . ILE A 1 93 ? 31.644 -0.987 -25.898 1.00 40.47 93 ILE A CA 1
ATOM 754 C C . ILE A 1 93 ? 31.198 -1.442 -27.289 1.00 40.47 93 ILE A C 1
ATOM 756 O O . ILE A 1 93 ? 30.367 -0.803 -27.938 1.00 40.47 93 ILE A O 1
ATOM 760 N N . SER A 1 94 ? 31.806 -2.530 -27.755 1.00 37.91 94 SER A N 1
ATOM 761 C CA . SER A 1 94 ? 31.511 -3.118 -29.037 1.00 37.91 94 SER A CA 1
ATOM 762 C C . SER A 1 94 ? 30.179 -3.780 -28.799 1.00 37.91 94 SER A C 1
ATOM 764 O O . SER A 1 94 ? 30.030 -4.655 -27.941 1.00 37.91 94 SER A O 1
ATOM 766 N N . THR A 1 95 ? 29.175 -3.308 -29.520 1.00 42.69 95 THR A N 1
ATOM 767 C CA . THR A 1 95 ? 27.814 -3.840 -29.517 1.00 42.69 95 THR A CA 1
ATOM 768 C C . THR A 1 95 ? 27.775 -5.355 -29.766 1.00 42.69 95 THR A C 1
ATOM 770 O O . THR A 1 95 ? 26.767 -5.983 -29.442 1.00 42.69 95 THR A O 1
ATOM 773 N N . GLY A 1 96 ? 28.876 -5.947 -30.254 1.00 40.28 96 GLY A N 1
ATOM 774 C CA . GLY A 1 96 ? 29.109 -7.387 -30.392 1.00 40.28 96 GLY A CA 1
ATOM 775 C C . GLY A 1 96 ? 29.323 -8.167 -29.083 1.00 40.28 96 GLY A C 1
ATOM 776 O O . GLY A 1 96 ? 28.992 -9.348 -29.025 1.00 40.28 96 GLY A O 1
ATOM 777 N N . SER A 1 97 ? 29.825 -7.550 -28.008 1.00 45.22 97 SER A N 1
ATOM 778 C CA . SER A 1 97 ? 30.140 -8.285 -26.765 1.00 45.22 97 SER A CA 1
ATOM 779 C C . SER A 1 97 ? 28.916 -8.495 -25.868 1.00 45.22 97 SER A C 1
ATOM 781 O O . SER A 1 97 ? 28.790 -9.521 -25.211 1.00 45.22 97 SER A O 1
ATOM 783 N N . ILE A 1 98 ? 27.961 -7.558 -25.864 1.00 44.34 98 ILE A N 1
ATOM 784 C CA . ILE A 1 98 ? 26.699 -7.715 -25.112 1.00 44.34 98 ILE A CA 1
ATOM 785 C C . ILE A 1 98 ? 25.759 -8.698 -25.829 1.00 44.34 98 ILE A C 1
ATOM 787 O O . ILE A 1 98 ? 25.058 -9.473 -25.181 1.00 44.34 98 ILE A O 1
ATOM 791 N N . THR A 1 99 ? 25.769 -8.687 -27.164 1.00 42.66 99 THR A N 1
ATOM 792 C CA . THR A 1 99 ? 24.977 -9.603 -27.999 1.00 42.66 99 THR A CA 1
ATOM 793 C C . THR A 1 99 ? 25.499 -11.040 -27.941 1.00 42.66 99 THR A C 1
ATOM 795 O O . THR A 1 99 ? 24.691 -11.966 -27.927 1.00 42.66 99 THR A O 1
ATOM 798 N N . SER A 1 100 ? 26.815 -11.246 -27.818 1.00 45.97 100 SER A N 1
ATOM 799 C CA . SER A 1 100 ? 27.404 -12.586 -27.690 1.00 45.97 100 SER A CA 1
ATOM 800 C C . SER A 1 100 ? 27.239 -13.209 -26.297 1.00 45.97 100 SER A C 1
ATOM 802 O O . SER A 1 100 ? 26.989 -14.408 -26.208 1.00 45.97 100 SER A O 1
ATOM 804 N N . ILE A 1 101 ? 27.295 -12.420 -25.213 1.00 44.94 101 ILE A N 1
ATOM 805 C CA . ILE A 1 101 ? 27.163 -12.922 -23.827 1.00 44.94 101 ILE A CA 1
ATOM 806 C C . ILE A 1 101 ? 25.779 -13.522 -23.541 1.00 44.94 101 ILE A C 1
ATOM 808 O O . ILE A 1 101 ? 25.671 -14.463 -22.757 1.00 44.94 101 ILE A O 1
ATOM 812 N N . LEU A 1 102 ? 24.717 -12.988 -24.147 1.00 46.03 102 LEU A N 1
ATOM 813 C CA . LEU A 1 102 ? 23.359 -13.469 -23.893 1.00 46.03 102 LEU A CA 1
ATOM 814 C C . LEU A 1 102 ? 22.887 -14.522 -24.900 1.00 46.03 102 LEU A C 1
ATOM 816 O O . LEU A 1 102 ? 21.833 -15.101 -24.674 1.00 46.03 102 LEU A O 1
ATOM 820 N N . GLY A 1 103 ? 23.612 -14.766 -26.002 1.00 45.06 103 GLY A N 1
ATOM 821 C CA . GLY A 1 103 ? 23.148 -15.651 -27.086 1.00 45.06 103 GLY A CA 1
ATOM 822 C C . GLY A 1 103 ? 21.806 -15.221 -27.698 1.00 45.06 103 GLY A C 1
ATOM 823 O O . GLY A 1 103 ? 21.165 -15.983 -28.414 1.00 45.06 103 GLY A O 1
ATOM 824 N N . ILE A 1 104 ? 21.362 -14.003 -27.384 1.00 49.09 104 ILE A N 1
ATOM 825 C CA . ILE A 1 104 ? 20.065 -13.459 -27.745 1.00 49.09 104 ILE A CA 1
ATOM 826 C C . ILE A 1 104 ? 20.331 -12.436 -28.849 1.00 49.09 104 ILE A C 1
ATOM 828 O O . ILE A 1 104 ? 20.592 -11.259 -28.593 1.00 49.09 104 ILE A O 1
ATOM 832 N N . GLU A 1 105 ? 20.221 -12.883 -30.101 1.00 50.47 105 GLU A N 1
ATOM 833 C CA . GLU A 1 105 ? 19.944 -12.024 -31.260 1.00 50.47 105 GLU A CA 1
ATOM 834 C C . GLU A 1 105 ? 18.525 -11.435 -31.153 1.00 50.47 105 GLU A C 1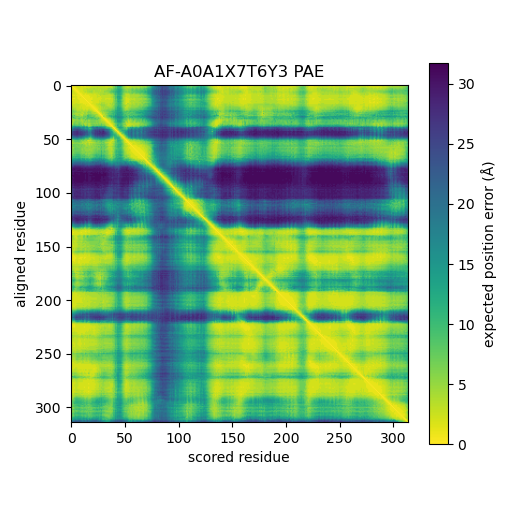
ATOM 836 O O . GLU A 1 105 ? 17.705 -11.536 -32.062 1.00 50.47 105 GLU A O 1
ATOM 841 N N . SER A 1 106 ? 18.170 -10.833 -30.017 1.00 54.62 106 SER A N 1
ATOM 842 C CA . SER A 1 106 ? 16.899 -10.130 -29.938 1.00 54.62 106 SER A CA 1
ATOM 843 C C . SER A 1 106 ? 17.075 -8.805 -30.662 1.00 54.62 106 SER A C 1
ATOM 845 O O . SER A 1 106 ? 17.719 -7.873 -30.167 1.00 54.62 106 SER A O 1
ATOM 847 N N . SER A 1 107 ? 16.489 -8.729 -31.856 1.00 58.84 107 SER A N 1
ATOM 848 C CA . SER A 1 107 ? 16.281 -7.495 -32.618 1.00 58.84 107 SER A CA 1
ATOM 849 C C . SER A 1 107 ? 15.751 -6.360 -31.732 1.00 58.84 107 SER A C 1
ATOM 851 O O . SER A 1 107 ? 16.062 -5.197 -31.982 1.00 58.84 107 SER A O 1
ATOM 853 N N . PHE A 1 108 ? 15.049 -6.690 -30.642 1.00 56.12 108 PHE A N 1
ATOM 854 C CA . PHE A 1 108 ? 14.596 -5.763 -29.615 1.00 56.12 108 PHE A CA 1
ATOM 855 C C . PHE A 1 108 ? 15.733 -5.138 -28.799 1.00 56.12 108 PHE A C 1
ATOM 857 O O . PHE A 1 108 ? 15.774 -3.914 -28.708 1.00 56.12 108 PHE A O 1
ATOM 864 N N . ILE A 1 109 ? 16.693 -5.913 -28.269 1.00 59.91 109 ILE A N 1
ATOM 865 C CA . ILE A 1 109 ? 17.851 -5.357 -27.536 1.00 59.91 109 ILE A CA 1
ATOM 866 C C . ILE A 1 109 ? 18.639 -4.435 -28.462 1.00 59.91 109 ILE A C 1
ATOM 868 O O . ILE A 1 109 ? 18.979 -3.316 -28.083 1.00 59.91 109 ILE A O 1
ATOM 872 N N . GLN A 1 110 ? 18.874 -4.866 -29.704 1.00 61.81 110 GLN A N 1
ATOM 873 C CA . GLN A 1 110 ? 19.510 -4.013 -30.704 1.00 61.81 110 GLN A CA 1
ATOM 874 C C . GLN A 1 110 ? 18.667 -2.768 -31.011 1.00 61.81 110 GLN A C 1
ATOM 876 O O . GLN A 1 110 ? 19.231 -1.694 -31.204 1.00 61.81 110 GLN A O 1
ATOM 881 N N . SER A 1 111 ? 17.334 -2.869 -31.022 1.00 64.44 111 SER A N 1
ATOM 882 C CA . SER A 1 111 ? 16.440 -1.727 -31.235 1.00 64.44 111 SER A CA 1
ATOM 883 C C . SER A 1 111 ? 16.451 -0.740 -30.066 1.00 64.44 111 SER A C 1
ATOM 885 O O . SER A 1 111 ? 16.547 0.460 -30.323 1.00 64.44 111 SER A O 1
ATOM 887 N N . ILE A 1 112 ? 16.437 -1.217 -28.814 1.00 62.22 112 ILE A N 1
ATOM 888 C CA . ILE A 1 112 ? 16.569 -0.399 -27.605 1.00 62.22 112 ILE A CA 1
ATOM 889 C C . ILE A 1 112 ? 17.923 0.284 -27.634 1.00 62.22 112 ILE A C 1
ATOM 891 O O . ILE A 1 112 ? 17.973 1.508 -27.634 1.00 62.22 112 ILE A O 1
ATOM 895 N N . LEU A 1 113 ? 19.012 -0.481 -27.763 1.00 63.31 113 LEU A N 1
ATOM 896 C CA . LEU A 1 113 ? 20.363 0.069 -27.822 1.00 63.31 113 LEU A CA 1
ATOM 897 C C . LEU A 1 113 ? 20.474 1.104 -28.948 1.00 63.31 113 LEU A C 1
ATOM 899 O O . LEU A 1 113 ? 20.956 2.203 -28.711 1.00 63.31 113 LEU A O 1
ATOM 903 N N . ARG A 1 114 ? 19.938 0.831 -30.145 1.00 63.97 114 ARG A N 1
ATOM 904 C CA . ARG A 1 114 ? 19.947 1.781 -31.270 1.00 63.97 114 ARG A CA 1
ATOM 905 C C . ARG A 1 114 ? 19.133 3.047 -30.987 1.00 63.97 114 ARG A C 1
ATOM 907 O O . ARG A 1 114 ? 19.585 4.135 -31.348 1.00 63.97 114 ARG A O 1
ATOM 914 N N . ARG A 1 115 ? 17.940 2.930 -30.388 1.00 60.66 115 ARG A N 1
ATOM 915 C CA . ARG A 1 115 ? 17.089 4.074 -29.998 1.00 60.66 115 ARG A CA 1
ATOM 916 C C . ARG A 1 115 ? 17.814 4.929 -28.958 1.00 60.66 115 ARG A C 1
ATOM 918 O O . ARG A 1 115 ? 17.961 6.132 -29.167 1.00 60.66 115 ARG A O 1
ATOM 925 N N . THR A 1 116 ? 18.371 4.287 -27.938 1.00 56.00 116 THR A N 1
ATOM 926 C CA . THR A 1 116 ? 19.159 4.905 -26.874 1.00 56.00 116 THR A CA 1
ATOM 927 C C . THR A 1 116 ? 20.413 5.606 -27.417 1.00 56.00 116 THR A C 1
ATOM 929 O O . THR A 1 116 ? 20.654 6.770 -27.100 1.00 56.00 116 THR A O 1
ATOM 932 N N . THR A 1 117 ? 21.193 4.966 -28.298 1.00 58.50 117 THR A N 1
ATOM 933 C CA . THR A 1 117 ? 22.410 5.550 -28.897 1.00 58.50 117 THR A CA 1
ATOM 934 C C . THR A 1 117 ? 22.099 6.755 -29.789 1.00 58.50 117 THR A C 1
ATOM 936 O O . THR A 1 117 ? 22.803 7.763 -29.719 1.00 58.50 117 THR A O 1
ATOM 939 N N . ARG A 1 118 ? 21.027 6.702 -30.598 1.00 56.78 118 ARG A N 1
ATOM 940 C CA . ARG A 1 118 ? 20.606 7.835 -31.448 1.00 56.78 118 ARG A CA 1
ATOM 941 C C . ARG A 1 118 ? 20.223 9.066 -30.627 1.00 56.78 118 ARG A C 1
ATOM 943 O O . ARG A 1 118 ? 20.573 10.179 -31.009 1.00 56.78 118 ARG A O 1
ATOM 950 N N . ARG A 1 119 ? 19.533 8.880 -29.499 1.00 51.56 119 ARG A N 1
ATOM 951 C CA . ARG A 1 119 ? 19.161 9.977 -28.592 1.00 51.56 119 ARG A CA 1
ATOM 952 C C . ARG A 1 119 ? 20.337 10.490 -27.763 1.00 51.56 119 ARG A C 1
ATOM 954 O O . ARG A 1 119 ? 20.404 11.686 -27.489 1.00 51.56 119 ARG A O 1
ATOM 961 N N . LEU A 1 120 ? 21.298 9.629 -27.416 1.00 53.19 120 LEU A N 1
ATOM 962 C CA . LEU A 1 120 ? 22.533 10.034 -26.735 1.00 53.19 120 LEU A CA 1
ATOM 963 C C . LEU A 1 120 ? 23.338 11.056 -27.550 1.00 53.19 120 LEU A C 1
ATOM 965 O O . LEU A 1 120 ? 23.793 12.049 -26.989 1.00 53.19 120 LEU A O 1
ATOM 969 N N . LEU A 1 121 ? 23.450 10.840 -28.867 1.00 52.66 121 LEU A N 1
ATOM 970 C CA . LEU A 1 121 ? 24.120 11.757 -29.800 1.00 52.66 121 LEU A CA 1
ATOM 971 C C . LEU A 1 121 ? 23.425 13.128 -29.895 1.00 52.66 121 LEU A C 1
ATOM 973 O O . LEU A 1 121 ? 24.077 14.122 -30.195 1.00 52.66 121 LEU A O 1
ATOM 977 N N . PHE A 1 122 ? 22.119 13.189 -29.612 1.00 49.34 122 PHE A N 1
ATOM 978 C CA . PHE A 1 122 ? 21.311 14.411 -29.667 1.00 49.34 122 PHE A CA 1
ATOM 979 C C . PHE A 1 122 ? 21.329 15.225 -28.356 1.00 49.34 122 PHE A C 1
ATOM 981 O O . PHE A 1 122 ? 21.107 16.431 -28.371 1.00 49.34 122 PHE A O 1
ATOM 988 N N . LEU A 1 123 ? 21.589 14.586 -27.210 1.00 47.28 123 LEU A N 1
ATOM 989 C CA . LEU A 1 123 ? 21.418 15.172 -25.870 1.00 47.28 123 LEU A CA 1
ATOM 990 C C . LEU A 1 123 ? 22.737 15.572 -25.181 1.00 47.28 123 LEU A C 1
ATOM 992 O O . LEU A 1 123 ? 22.745 15.810 -23.973 1.00 47.28 123 LEU A O 1
ATOM 996 N N . SER A 1 124 ? 23.846 15.657 -25.920 1.00 48.97 124 SER A N 1
ATOM 997 C CA . SER A 1 124 ? 25.182 16.032 -25.422 1.00 48.97 124 SER A CA 1
ATOM 998 C C . SER A 1 124 ? 25.298 17.476 -24.889 1.00 48.97 124 SER A C 1
ATOM 1000 O O . SER A 1 124 ? 26.386 17.895 -24.506 1.00 48.97 124 SER A O 1
ATOM 1002 N N . SER A 1 125 ? 24.194 18.230 -24.811 1.00 46.72 125 SER A N 1
ATOM 1003 C CA . SER A 1 125 ? 24.160 19.644 -24.411 1.00 46.72 125 SER A CA 1
ATOM 1004 C C . SER A 1 125 ? 23.363 19.966 -23.136 1.00 46.72 125 SER A C 1
ATOM 1006 O O . SER A 1 125 ? 23.219 21.143 -22.810 1.00 46.72 125 SER A O 1
ATOM 1008 N N . LEU A 1 126 ? 22.856 18.982 -22.381 1.00 42.50 126 LEU A N 1
ATOM 1009 C CA . LEU A 1 126 ? 22.052 19.250 -21.176 1.00 42.50 126 LEU A CA 1
ATOM 1010 C C . LEU A 1 126 ? 22.630 18.618 -19.894 1.00 42.50 126 LEU A C 1
ATOM 1012 O O . LEU A 1 126 ? 23.086 17.478 -19.878 1.00 42.50 126 LEU A O 1
ATOM 1016 N N . SER A 1 127 ? 22.599 19.419 -18.825 1.00 45.28 127 SER A N 1
ATOM 1017 C CA . SER A 1 127 ? 23.253 19.268 -17.514 1.00 45.28 127 SER A CA 1
ATOM 1018 C C . SER A 1 127 ? 22.914 18.000 -16.709 1.00 45.28 127 SER A C 1
ATOM 1020 O O . SER A 1 127 ? 21.911 17.341 -16.952 1.00 45.28 127 SER A O 1
ATOM 1022 N N . GLN A 1 128 ? 23.748 17.711 -15.696 1.00 44.53 128 GLN A N 1
ATOM 1023 C CA . GLN A 1 128 ? 23.672 16.582 -14.751 1.00 44.53 128 GLN A CA 1
ATOM 1024 C C . GLN A 1 128 ? 22.234 16.168 -14.379 1.00 44.53 128 GLN A C 1
ATOM 1026 O O . GLN A 1 128 ? 21.524 16.891 -13.679 1.00 44.53 128 GLN A O 1
ATOM 1031 N N . SER A 1 129 ? 21.822 14.974 -14.815 1.00 50.97 129 SER A N 1
ATOM 1032 C CA . SER A 1 129 ? 20.527 14.386 -14.464 1.00 50.97 129 SER A CA 1
ATOM 1033 C C . SER A 1 129 ? 20.650 13.497 -13.228 1.00 50.97 129 SER A C 1
ATOM 1035 O O . SER A 1 129 ? 21.551 12.660 -13.144 1.00 50.97 129 SER A O 1
ATOM 1037 N N . THR A 1 130 ? 19.706 13.616 -12.301 1.00 51.78 130 THR A N 1
ATOM 1038 C CA . THR A 1 130 ? 19.568 12.674 -11.184 1.00 51.78 130 THR A CA 1
ATOM 1039 C C . THR A 1 130 ? 18.852 11.410 -11.667 1.00 51.78 130 THR A C 1
ATOM 1041 O O . THR A 1 130 ? 17.842 11.502 -12.360 1.00 51.78 130 THR A O 1
ATOM 1044 N N . VAL A 1 131 ? 19.395 10.229 -11.347 1.00 52.97 131 VAL A N 1
ATOM 1045 C CA . VAL A 1 131 ? 18.753 8.937 -11.647 1.00 52.97 131 VAL A CA 1
ATOM 1046 C C . VAL A 1 131 ? 17.450 8.847 -10.853 1.00 52.97 131 VAL A C 1
ATOM 1048 O O . VAL A 1 131 ? 17.460 9.061 -9.640 1.00 52.97 131 VAL A O 1
ATOM 1051 N N . GLN A 1 132 ? 16.346 8.535 -11.532 1.00 59.25 132 GLN A N 1
ATOM 1052 C CA . GLN A 1 132 ? 15.037 8.341 -10.911 1.00 59.25 132 GLN A CA 1
ATOM 1053 C C . GLN A 1 132 ? 14.671 6.858 -10.937 1.00 59.25 132 GLN A C 1
ATOM 1055 O O . GLN A 1 132 ? 14.439 6.325 -12.019 1.00 59.25 132 GLN A O 1
ATOM 1060 N N . PRO A 1 133 ? 14.622 6.180 -9.782 1.00 64.69 133 PRO A N 1
ATOM 1061 C CA . PRO A 1 133 ? 14.227 4.782 -9.746 1.00 64.69 133 PRO A CA 1
ATOM 1062 C C . PRO A 1 133 ? 12.721 4.633 -9.992 1.00 64.69 133 PRO A C 1
ATOM 1064 O O . PRO A 1 133 ? 11.910 5.402 -9.471 1.00 64.69 133 PRO A O 1
ATOM 1067 N N . PHE A 1 134 ? 12.344 3.588 -10.725 1.00 72.12 134 PHE A N 1
ATOM 1068 C CA . PHE A 1 134 ? 10.958 3.131 -10.786 1.00 72.12 134 PHE A CA 1
ATOM 1069 C C . PHE A 1 134 ? 10.473 2.651 -9.413 1.00 72.12 134 PHE A C 1
ATOM 1071 O O . PHE A 1 134 ? 11.184 1.937 -8.699 1.00 72.12 134 PHE A O 1
ATOM 1078 N N . LEU A 1 135 ? 9.237 3.008 -9.056 1.00 80.62 135 LEU A N 1
ATOM 1079 C CA . LEU A 1 135 ? 8.558 2.463 -7.887 1.00 80.62 135 LEU A CA 1
ATOM 1080 C C . LEU A 1 135 ? 7.678 1.291 -8.323 1.00 80.62 135 LEU A C 1
ATOM 1082 O O . LEU A 1 135 ? 6.816 1.451 -9.178 1.00 80.62 135 LEU A O 1
ATOM 1086 N N . HIS A 1 136 ? 7.833 0.129 -7.696 1.00 86.00 136 HIS A N 1
ATOM 1087 C CA . HIS A 1 136 ? 6.909 -0.986 -7.904 1.00 86.00 136 HIS A CA 1
ATOM 1088 C C . HIS A 1 136 ? 5.882 -1.031 -6.769 1.00 86.00 136 HIS A C 1
ATOM 1090 O O . HIS A 1 136 ? 6.226 -1.279 -5.608 1.00 86.00 136 HIS A O 1
ATOM 1096 N N . ILE A 1 137 ? 4.610 -0.806 -7.096 1.00 89.00 137 ILE A N 1
ATOM 1097 C CA . ILE A 1 137 ? 3.500 -0.962 -6.156 1.00 89.00 137 ILE A CA 1
ATOM 1098 C C . ILE A 1 137 ? 2.941 -2.369 -6.308 1.00 89.00 137 ILE A C 1
ATOM 1100 O O . ILE A 1 137 ? 2.333 -2.705 -7.317 1.00 89.00 137 ILE A O 1
ATOM 1104 N N . TRP A 1 138 ? 3.136 -3.167 -5.266 1.00 90.12 138 TRP A N 1
ATOM 1105 C CA . TRP A 1 138 ? 2.571 -4.504 -5.135 1.00 90.12 138 TRP A CA 1
ATOM 1106 C C . TRP A 1 138 ? 1.259 -4.405 -4.357 1.00 90.12 138 TRP A C 1
ATOM 1108 O O . TRP A 1 138 ? 1.302 -4.139 -3.157 1.00 90.12 138 TRP A O 1
ATOM 1118 N N . ASP A 1 139 ? 0.118 -4.574 -5.019 1.00 89.88 139 ASP A N 1
ATOM 1119 C CA . ASP A 1 139 ? -1.186 -4.779 -4.386 1.00 89.88 139 ASP A CA 1
ATOM 1120 C C . ASP A 1 139 ? -1.365 -6.277 -4.130 1.00 89.88 139 ASP A C 1
ATOM 1122 O O . ASP A 1 139 ? -1.617 -7.052 -5.049 1.00 89.88 139 ASP A O 1
ATOM 1126 N N . CYS A 1 140 ? -1.140 -6.719 -2.894 1.00 87.38 140 CYS A N 1
ATOM 1127 C CA . CYS A 1 140 ? -1.180 -8.139 -2.561 1.00 87.38 140 CYS A CA 1
ATOM 1128 C C . CYS A 1 140 ? -2.615 -8.621 -2.331 1.00 87.38 140 CYS A C 1
ATOM 1130 O O . CYS A 1 140 ? -3.469 -7.887 -1.837 1.00 87.38 140 CYS A O 1
ATOM 1132 N N . GLY A 1 141 ? -2.882 -9.889 -2.625 1.00 81.75 141 GLY A N 1
ATOM 1133 C CA . GLY A 1 141 ? -4.128 -10.549 -2.265 1.00 81.75 141 GLY A CA 1
ATOM 1134 C C . GLY A 1 141 ? -4.340 -10.514 -0.753 1.00 81.75 141 GLY A C 1
ATOM 1135 O O . GLY A 1 141 ? -3.419 -10.693 0.037 1.00 81.75 141 GLY A O 1
ATOM 1136 N N . GLY A 1 142 ? -5.576 -10.268 -0.326 1.00 78.25 142 GLY A N 1
ATOM 1137 C CA . GLY A 1 142 ? -5.921 -10.229 1.101 1.00 78.25 142 GLY A CA 1
ATOM 1138 C C . GLY A 1 142 ? -6.385 -11.569 1.669 1.00 78.25 142 GLY A C 1
ATOM 1139 O O . GLY A 1 142 ? -7.100 -11.592 2.672 1.00 78.25 142 GLY A O 1
ATOM 1140 N N . GLN A 1 143 ? -6.074 -12.658 0.971 1.00 77.81 143 GLN A N 1
ATOM 1141 C CA . GLN A 1 143 ? -6.448 -14.017 1.336 1.00 77.81 143 GLN A CA 1
ATOM 1142 C C . GLN A 1 143 ? -5.463 -14.549 2.388 1.00 77.81 143 GLN A C 1
ATOM 1144 O O . GLN A 1 143 ? -4.267 -14.292 2.252 1.00 77.81 143 GLN A O 1
ATOM 1149 N N . PRO A 1 144 ? -5.913 -15.311 3.402 1.00 73.75 144 PRO A N 1
ATOM 1150 C CA . PRO A 1 144 ? -5.013 -15.877 4.409 1.00 73.75 144 PRO A CA 1
ATOM 1151 C C . PRO A 1 144 ? -3.863 -16.699 3.813 1.00 73.75 144 PRO A C 1
ATOM 1153 O O . PRO A 1 144 ? -2.745 -16.589 4.292 1.00 73.75 144 PRO A O 1
ATOM 1156 N N . VAL A 1 145 ? -4.103 -17.423 2.712 1.00 79.69 145 VAL A N 1
ATOM 1157 C CA . VAL A 1 145 ? -3.081 -18.209 1.989 1.00 79.69 145 VAL A CA 1
ATOM 1158 C C . VAL A 1 145 ? -1.902 -17.344 1.522 1.00 79.69 145 VAL A C 1
ATOM 1160 O O . VAL A 1 145 ? -0.771 -17.815 1.454 1.00 79.69 145 VAL A O 1
ATOM 1163 N N . PHE A 1 146 ? -2.115 -16.048 1.259 1.00 81.81 146 PHE A N 1
ATOM 1164 C CA . PHE A 1 146 ? -1.015 -15.160 0.879 1.00 81.81 146 PHE A CA 1
ATOM 1165 C C . PHE A 1 146 ? 0.020 -14.999 2.007 1.00 81.81 146 PHE A C 1
ATOM 1167 O O . PHE A 1 146 ? 1.196 -14.802 1.716 1.00 81.81 146 PHE A O 1
ATOM 1174 N N . LEU A 1 147 ? -0.373 -15.120 3.285 1.00 81.81 147 LEU A N 1
ATOM 1175 C CA . LEU A 1 147 ? 0.575 -15.082 4.411 1.00 81.81 147 LEU A CA 1
ATOM 1176 C C . LEU A 1 147 ? 1.622 -16.196 4.317 1.00 81.81 147 LEU A C 1
ATOM 1178 O O . LEU A 1 147 ? 2.767 -15.976 4.703 1.00 81.81 147 LEU A O 1
ATOM 1182 N N . GLU A 1 148 ? 1.247 -17.364 3.792 1.00 84.38 148 GLU A N 1
ATOM 1183 C CA . GLU A 1 148 ? 2.142 -18.521 3.679 1.00 84.38 148 GLU A CA 1
ATOM 1184 C C . GLU A 1 148 ? 3.263 -18.269 2.667 1.00 84.38 148 GLU A C 1
ATOM 1186 O O . GLU A 1 148 ? 4.410 -18.651 2.894 1.00 84.38 148 GLU A O 1
ATOM 1191 N N . ILE A 1 149 ? 2.950 -17.566 1.575 1.00 86.38 149 ILE A N 1
ATOM 1192 C CA . ILE A 1 149 ? 3.912 -17.241 0.513 1.00 86.38 149 ILE A CA 1
ATOM 1193 C C . ILE A 1 149 ? 4.567 -15.868 0.689 1.00 86.38 149 ILE A C 1
ATOM 1195 O O . ILE A 1 149 ? 5.547 -15.575 0.005 1.00 86.38 149 ILE A O 1
ATOM 1199 N N . LEU A 1 150 ? 4.070 -15.029 1.606 1.00 86.25 150 LEU A N 1
ATOM 1200 C CA . LEU A 1 150 ? 4.594 -13.686 1.866 1.00 86.25 150 LEU A CA 1
ATOM 1201 C C . LEU A 1 150 ? 6.123 -13.654 2.010 1.00 86.25 150 LEU A C 1
ATOM 1203 O O . LEU A 1 150 ? 6.722 -12.780 1.380 1.00 86.25 150 LEU A O 1
ATOM 1207 N N . PRO A 1 151 ? 6.780 -14.564 2.764 1.00 88.31 151 PRO A N 1
ATOM 1208 C CA . PRO A 1 151 ? 8.232 -14.534 2.926 1.00 88.31 151 PRO A CA 1
ATOM 1209 C C . PRO A 1 151 ? 9.017 -14.547 1.611 1.00 88.31 151 PRO A C 1
ATOM 1211 O O . PRO A 1 151 ? 10.099 -13.975 1.564 1.00 88.31 151 PRO A O 1
ATOM 1214 N N . ALA A 1 152 ? 8.479 -15.139 0.539 1.00 85.88 152 ALA A N 1
ATOM 1215 C CA . ALA A 1 152 ? 9.128 -15.159 -0.772 1.00 85.88 152 ALA A CA 1
ATOM 1216 C C . ALA A 1 152 ? 9.164 -13.777 -1.457 1.00 85.88 152 ALA A C 1
ATOM 1218 O O . ALA A 1 152 ? 9.961 -13.559 -2.366 1.00 85.88 152 ALA A O 1
ATOM 1219 N N . PHE A 1 153 ? 8.316 -12.840 -1.022 1.00 82.31 153 PHE A N 1
ATOM 1220 C CA . PHE A 1 153 ? 8.192 -11.491 -1.583 1.00 82.31 153 PHE A CA 1
ATOM 1221 C C . PHE A 1 153 ? 8.790 -10.402 -0.685 1.00 82.31 153 PHE A C 1
ATOM 1223 O O . PHE A 1 153 ? 8.841 -9.232 -1.072 1.00 82.31 153 PHE A O 1
ATOM 1230 N N . LEU A 1 154 ? 9.236 -10.755 0.523 1.00 85.69 154 LEU A N 1
ATOM 1231 C CA . LEU A 1 154 ? 9.844 -9.806 1.445 1.00 85.69 154 LEU A CA 1
ATOM 1232 C C . LEU A 1 154 ? 11.272 -9.496 1.002 1.00 85.69 154 LEU A C 1
ATOM 1234 O O . LEU A 1 154 ? 12.119 -10.377 0.908 1.00 85.69 154 LEU A O 1
ATOM 1238 N N . THR A 1 155 ? 11.554 -8.219 0.754 1.00 80.12 155 THR A N 1
ATOM 1239 C CA . THR A 1 155 ? 12.901 -7.760 0.402 1.00 80.12 155 THR A CA 1
ATOM 1240 C C . THR A 1 155 ? 13.336 -6.599 1.301 1.00 80.12 155 THR A C 1
ATOM 1242 O O . THR A 1 155 ? 12.516 -5.727 1.625 1.00 80.12 155 THR A O 1
ATOM 1245 N N . PRO A 1 156 ? 14.620 -6.537 1.708 1.00 72.44 156 PRO A N 1
ATOM 1246 C CA . PRO A 1 156 ? 15.196 -5.335 2.306 1.00 72.44 156 PRO A CA 1
ATOM 1247 C C . PRO A 1 156 ? 15.159 -4.225 1.247 1.00 72.44 156 PRO A C 1
ATOM 1249 O O . PRO A 1 156 ? 15.630 -4.463 0.136 1.00 72.44 156 PRO A O 1
ATOM 1252 N N . ARG A 1 157 ? 14.628 -3.035 1.572 1.00 81.06 157 ARG A N 1
ATOM 1253 C CA . ARG A 1 157 ? 14.249 -1.935 0.634 1.00 81.06 157 ARG A CA 1
ATOM 1254 C C . ARG A 1 157 ? 12.800 -1.973 0.144 1.00 81.06 157 ARG A C 1
ATOM 1256 O O . ARG A 1 157 ? 12.498 -1.561 -0.972 1.00 81.06 157 ARG A O 1
ATOM 1263 N N . THR A 1 158 ? 11.891 -2.399 1.011 1.00 86.75 158 THR A N 1
ATOM 1264 C CA . THR A 1 158 ? 10.452 -2.302 0.764 1.00 86.75 158 THR A CA 1
ATOM 1265 C C . THR A 1 158 ? 9.790 -1.452 1.841 1.00 86.75 158 THR A C 1
ATOM 1267 O O . THR A 1 158 ? 10.025 -1.647 3.033 1.00 86.75 158 THR A O 1
ATOM 1270 N N . MET A 1 159 ? 8.936 -0.516 1.421 1.00 90.50 159 MET A N 1
ATOM 1271 C CA . MET A 1 159 ? 7.945 0.089 2.310 1.00 90.50 159 MET A CA 1
ATOM 1272 C C . MET A 1 159 ? 6.698 -0.791 2.320 1.00 90.50 159 MET A C 1
ATOM 1274 O O . MET A 1 159 ? 6.128 -1.100 1.267 1.00 90.50 159 MET A O 1
ATOM 1278 N N . PHE A 1 160 ? 6.272 -1.181 3.510 1.00 93.12 160 PHE A N 1
ATOM 1279 C CA . PHE A 1 160 ? 5.083 -1.977 3.754 1.00 93.12 160 PHE A CA 1
ATOM 1280 C C . PHE A 1 160 ? 3.959 -1.056 4.222 1.00 93.12 160 PHE A C 1
ATOM 1282 O O . PHE A 1 160 ? 4.103 -0.328 5.200 1.00 93.12 160 PHE A O 1
ATOM 1289 N N . LEU A 1 161 ? 2.833 -1.082 3.519 1.00 95.69 161 LEU A N 1
ATOM 1290 C CA . LEU A 1 161 ? 1.605 -0.413 3.926 1.00 95.69 161 LEU A CA 1
ATOM 1291 C C . LEU A 1 161 ? 0.631 -1.514 4.335 1.00 95.69 161 LEU A C 1
ATOM 1293 O O . LEU A 1 161 ? 0.159 -2.255 3.475 1.00 95.69 161 LEU A O 1
ATOM 1297 N N . LEU A 1 162 ? 0.377 -1.670 5.632 1.00 95.06 162 LEU A N 1
ATOM 1298 C CA . LEU A 1 162 ? -0.534 -2.683 6.160 1.00 95.06 162 LEU A CA 1
ATOM 1299 C C . LEU A 1 162 ? -1.909 -2.063 6.398 1.00 95.06 162 LEU A C 1
ATOM 1301 O O . LEU A 1 162 ? -2.077 -1.220 7.276 1.00 95.06 162 LEU A O 1
ATOM 1305 N N . LEU A 1 163 ? -2.888 -2.468 5.595 1.00 95.25 163 LEU A N 1
ATOM 1306 C CA . LEU A 1 163 ? -4.211 -1.866 5.573 1.00 95.25 163 LEU A CA 1
ATOM 1307 C C . LEU A 1 163 ? -5.210 -2.603 6.460 1.00 95.25 163 LEU A C 1
ATOM 1309 O O . LEU A 1 163 ? -5.304 -3.833 6.429 1.00 95.25 163 LEU A O 1
ATOM 1313 N N . PHE A 1 164 ? -6.058 -1.826 7.126 1.00 93.94 164 PHE A N 1
ATOM 1314 C CA . PHE A 1 164 ? -7.230 -2.298 7.857 1.00 93.94 164 PHE A CA 1
ATOM 1315 C C . PHE A 1 164 ? -8.434 -1.383 7.607 1.00 93.94 164 PHE A C 1
ATOM 1317 O O . PHE A 1 164 ? -8.293 -0.267 7.115 1.00 93.94 164 PHE A O 1
ATOM 1324 N N . ASP A 1 165 ? -9.636 -1.867 7.914 1.00 93.50 165 ASP A N 1
ATOM 1325 C CA . ASP A 1 165 ? -10.867 -1.075 7.832 1.00 93.50 165 ASP A CA 1
ATOM 1326 C C . ASP A 1 165 ? -11.071 -0.326 9.156 1.00 93.50 165 ASP A C 1
ATOM 1328 O O . ASP A 1 165 ? -11.467 -0.939 10.145 1.00 93.50 165 ASP A O 1
ATOM 1332 N N . ALA A 1 166 ? -10.804 0.984 9.182 1.00 94.94 166 ALA A N 1
ATOM 1333 C CA . ALA A 1 166 ? -10.889 1.791 10.402 1.00 94.94 166 ALA A CA 1
ATOM 1334 C C . ALA A 1 166 ? -12.330 1.973 10.901 1.00 94.94 166 ALA A C 1
ATOM 1336 O O . ALA A 1 166 ? -12.547 2.280 12.068 1.00 94.94 166 ALA A O 1
ATOM 1337 N N . SER A 1 167 ? -13.327 1.751 10.038 1.00 92.12 167 SER A N 1
ATOM 1338 C CA . SER A 1 167 ? -14.744 1.836 10.414 1.00 92.12 167 SER A CA 1
ATOM 1339 C C . SER A 1 167 ? -15.247 0.612 11.187 1.00 92.12 167 SER A C 1
ATOM 1341 O O . SER A 1 167 ? -16.410 0.569 11.593 1.00 92.12 167 SER A O 1
ATOM 1343 N N . LYS A 1 168 ? -14.401 -0.409 11.359 1.00 91.38 168 LYS A N 1
ATOM 1344 C CA . LYS A 1 168 ? -14.730 -1.652 12.054 1.00 91.38 168 LYS A CA 1
ATOM 1345 C C . LYS A 1 168 ? -13.853 -1.833 13.284 1.00 91.38 168 LYS A C 1
ATOM 1347 O O . LYS A 1 168 ? -12.682 -1.476 13.293 1.00 91.38 168 LYS A O 1
ATOM 1352 N N . ASP A 1 169 ? -14.421 -2.485 14.291 1.00 90.25 169 ASP A N 1
ATOM 1353 C CA . ASP A 1 169 ? -13.664 -2.953 15.448 1.00 90.25 169 ASP A CA 1
ATOM 1354 C C . ASP A 1 169 ? -12.678 -4.047 15.016 1.00 90.25 169 ASP A C 1
ATOM 1356 O O . ASP A 1 169 ? -13.081 -5.128 14.575 1.00 90.25 169 ASP A O 1
ATOM 1360 N N . PHE A 1 170 ? -11.383 -3.759 15.137 1.00 89.00 170 PHE A N 1
ATOM 1361 C CA . PHE A 1 170 ? -10.310 -4.662 14.731 1.00 89.00 170 PHE A CA 1
ATOM 1362 C C . PHE A 1 170 ? -10.196 -5.903 15.633 1.00 89.00 170 PHE A C 1
ATOM 1364 O O . PHE A 1 170 ? -9.609 -6.894 15.203 1.00 89.00 170 PHE A O 1
ATOM 1371 N N . ARG A 1 171 ? -10.825 -5.913 16.819 1.00 89.31 171 ARG A N 1
ATOM 1372 C CA . ARG A 1 171 ? -10.921 -7.101 17.690 1.00 89.31 171 ARG A CA 1
ATOM 1373 C C . ARG A 1 171 ? -11.957 -8.114 17.207 1.00 89.31 171 ARG A C 1
ATOM 1375 O O . ARG A 1 171 ? -11.971 -9.256 17.662 1.00 89.31 171 ARG A O 1
ATOM 1382 N N . LYS A 1 172 ? -12.830 -7.728 16.272 1.00 90.00 172 LYS A N 1
ATOM 1383 C CA . LYS A 1 172 ? -13.800 -8.651 15.680 1.00 90.00 172 LYS A CA 1
ATOM 1384 C C . LYS A 1 172 ? -13.144 -9.539 14.635 1.00 90.00 172 LYS A C 1
ATOM 1386 O O . LYS A 1 172 ? -12.189 -9.150 13.955 1.00 90.00 172 LYS A O 1
ATOM 1391 N N . ARG A 1 173 ? -13.723 -10.733 14.493 1.00 86.94 173 ARG A N 1
ATOM 1392 C CA . ARG A 1 173 ? -13.352 -11.702 13.463 1.00 86.94 173 ARG A CA 1
ATOM 1393 C C . ARG A 1 173 ? -13.462 -11.078 12.083 1.00 86.94 173 ARG A C 1
ATOM 1395 O O . ARG A 1 173 ? -14.435 -10.386 11.769 1.00 86.94 173 ARG A O 1
ATOM 1402 N N . TRP A 1 174 ? -12.454 -11.336 11.264 1.00 82.81 174 TRP A N 1
ATOM 1403 C CA . TRP A 1 174 ? -12.442 -10.843 9.901 1.00 82.81 174 TRP A CA 1
ATOM 1404 C C . TRP A 1 174 ? -13.319 -11.701 8.984 1.00 82.81 174 TRP A C 1
ATOM 1406 O O . TRP A 1 174 ? -13.249 -12.930 9.000 1.00 82.81 174 TRP A O 1
ATOM 1416 N N . GLN A 1 175 ? -14.088 -11.039 8.119 1.00 82.12 175 GLN A N 1
ATOM 1417 C CA . GLN A 1 175 ? -14.784 -11.675 7.005 1.00 82.12 175 GLN A CA 1
ATOM 1418 C C . GLN A 1 175 ? -14.266 -11.096 5.692 1.00 82.12 175 GLN A C 1
ATOM 1420 O O . GLN A 1 175 ? -14.373 -9.890 5.449 1.00 82.12 175 GLN A O 1
ATOM 1425 N N . SER A 1 176 ? -13.711 -11.968 4.850 1.00 79.38 176 SER A N 1
ATOM 1426 C CA . SER A 1 176 ? -13.228 -11.592 3.523 1.00 79.38 176 SER A CA 1
ATOM 1427 C C . SER A 1 176 ? -14.374 -11.041 2.681 1.00 79.38 176 SER A C 1
ATOM 1429 O O . SER A 1 176 ? -15.433 -11.658 2.589 1.00 79.38 176 SER A O 1
ATOM 1431 N N . ARG A 1 177 ? -14.146 -9.901 2.030 1.00 80.75 177 ARG A N 1
ATOM 1432 C CA . ARG A 1 177 ? -15.069 -9.303 1.067 1.00 80.75 177 ARG A CA 1
ATOM 1433 C C . ARG A 1 177 ? -14.357 -9.161 -0.272 1.00 80.75 177 ARG A C 1
ATOM 1435 O O . ARG A 1 177 ? -13.348 -8.464 -0.356 1.00 80.75 177 ARG A O 1
ATOM 1442 N N . GLN A 1 178 ? -14.906 -9.788 -1.305 1.00 79.56 178 GLN A N 1
ATOM 1443 C CA . GLN A 1 178 ? -14.375 -9.744 -2.663 1.00 79.56 178 GLN A CA 1
ATOM 1444 C C . GLN A 1 178 ? -15.408 -9.139 -3.611 1.00 79.56 178 GLN A C 1
ATOM 1446 O O . GLN A 1 178 ? -16.538 -9.610 -3.699 1.00 79.56 178 GLN A O 1
ATOM 1451 N N . ASN A 1 179 ? -15.019 -8.087 -4.320 1.00 79.12 179 ASN A N 1
ATOM 1452 C CA . ASN A 1 179 ? -15.798 -7.537 -5.421 1.00 79.12 179 ASN A CA 1
ATOM 1453 C C . ASN A 1 179 ? -15.429 -8.295 -6.702 1.00 79.12 179 ASN A C 1
ATOM 1455 O O . ASN A 1 179 ? -14.258 -8.316 -7.089 1.00 79.12 179 ASN A O 1
ATOM 1459 N N . THR A 1 180 ? -16.423 -8.907 -7.336 1.00 77.00 180 THR A N 1
ATOM 1460 C CA . THR A 1 180 ? -16.277 -9.638 -8.604 1.00 77.00 180 THR A CA 1
ATOM 1461 C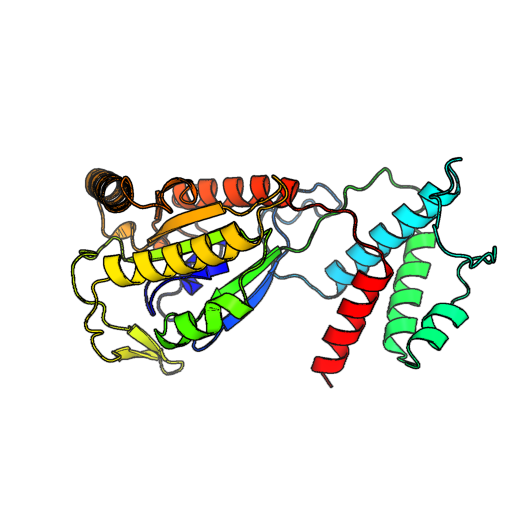 C . THR A 1 180 ? -16.400 -8.700 -9.810 1.00 77.00 180 THR A C 1
ATOM 1463 O O . THR A 1 180 ? -17.002 -7.630 -9.671 1.00 77.00 180 THR A O 1
ATOM 1466 N N . PRO A 1 181 ? -15.871 -9.086 -10.990 1.00 75.62 181 PRO A N 1
ATOM 1467 C CA . PRO A 1 181 ? -16.046 -8.324 -12.232 1.00 75.62 181 PRO A CA 1
ATOM 1468 C C . PRO A 1 181 ? -17.518 -8.053 -12.572 1.00 75.62 181 PRO A C 1
ATOM 1470 O O . PRO A 1 181 ? -17.853 -6.980 -13.060 1.00 75.62 181 PRO A O 1
ATOM 1473 N N . ASP A 1 182 ? -18.405 -8.979 -12.206 1.00 78.44 182 ASP A N 1
ATOM 1474 C CA . ASP A 1 182 ? -19.852 -8.912 -12.445 1.00 78.44 182 ASP A CA 1
ATOM 1475 C C . ASP A 1 182 ? -20.582 -7.922 -11.510 1.00 78.44 182 ASP A C 1
ATOM 1477 O O . ASP A 1 182 ? -21.811 -7.904 -11.442 1.00 78.44 182 ASP A O 1
ATOM 1481 N N . GLY A 1 183 ? -19.845 -7.153 -10.700 1.00 73.94 183 GLY A N 1
ATOM 1482 C CA . GLY A 1 183 ? -20.392 -6.204 -9.728 1.00 73.94 183 GLY A CA 1
ATOM 1483 C C . GLY A 1 183 ? -20.968 -6.846 -8.460 1.00 73.94 183 GLY A C 1
ATOM 1484 O O . GLY A 1 183 ? -21.445 -6.133 -7.575 1.00 73.94 183 GLY A O 1
ATOM 1485 N N . LYS A 1 184 ? -20.906 -8.178 -8.323 1.00 79.06 184 LYS A N 1
ATOM 1486 C CA . LYS A 1 184 ? -21.356 -8.893 -7.119 1.00 79.06 184 LYS A CA 1
ATOM 1487 C C . LYS A 1 184 ? -20.296 -8.845 -6.026 1.00 79.06 184 LYS A C 1
ATOM 1489 O O . LYS A 1 184 ? -19.095 -8.911 -6.297 1.00 79.06 184 LYS A O 1
ATOM 1494 N N . VAL A 1 185 ? -20.751 -8.796 -4.778 1.00 80.31 185 VAL A N 1
ATOM 1495 C CA . VAL A 1 185 ? -19.892 -8.892 -3.596 1.00 80.31 185 VAL A CA 1
ATOM 1496 C C . VAL A 1 185 ? -19.982 -10.308 -3.041 1.00 80.31 185 VAL A C 1
ATOM 1498 O O . VAL A 1 185 ? -21.043 -10.727 -2.586 1.00 80.31 185 VAL A O 1
ATOM 1501 N N . LEU A 1 186 ? -18.867 -11.029 -3.064 1.00 78.19 186 LEU A N 1
ATOM 1502 C CA . LEU A 1 186 ? -18.729 -12.330 -2.425 1.00 78.19 186 LEU A CA 1
ATOM 1503 C C . LEU A 1 186 ? -18.156 -12.149 -1.022 1.00 78.19 186 LEU A C 1
ATOM 1505 O O . LEU A 1 186 ? -17.153 -11.456 -0.821 1.00 78.19 186 LEU A O 1
ATOM 1509 N N . PHE A 1 187 ? -18.791 -12.795 -0.054 1.00 79.00 187 PHE A N 1
ATOM 1510 C CA . PHE A 1 187 ? -18.267 -12.904 1.297 1.00 79.00 187 PHE A CA 1
ATOM 1511 C C . PHE A 1 187 ? -17.576 -14.255 1.427 1.00 79.00 187 PHE A C 1
ATOM 1513 O O . PHE A 1 187 ? -18.187 -15.294 1.190 1.00 79.00 187 PHE A O 1
ATOM 1520 N N . GLY A 1 188 ? -16.289 -14.227 1.756 1.00 69.44 188 GLY A N 1
ATOM 1521 C CA . GLY A 1 188 ? -15.554 -15.437 2.097 1.00 69.44 188 GLY A CA 1
ATOM 1522 C C . GLY A 1 188 ? -15.911 -15.924 3.498 1.00 69.44 188 GLY A C 1
ATOM 1523 O O . GLY A 1 188 ? -16.674 -15.286 4.232 1.00 69.44 188 GLY A O 1
ATOM 1524 N N . GLU A 1 189 ? -15.308 -17.045 3.877 1.00 70.88 189 GLU A N 1
ATOM 1525 C CA . GLU A 1 189 ? -15.452 -17.599 5.217 1.00 70.88 189 GLU A CA 1
ATOM 1526 C C . GLU A 1 189 ? -14.994 -16.598 6.290 1.00 70.88 189 GLU A C 1
ATOM 1528 O O . GLU A 1 189 ? -14.064 -15.803 6.093 1.00 70.88 189 GLU A O 1
ATOM 1533 N N . VAL A 1 190 ? -15.684 -16.615 7.432 1.00 73.62 190 VAL A N 1
ATOM 1534 C CA . VAL A 1 190 ? -15.291 -15.832 8.603 1.00 73.62 190 VAL A CA 1
ATOM 1535 C C . VAL A 1 190 ? -14.100 -16.523 9.249 1.00 73.62 190 VAL A C 1
ATOM 1537 O O . VAL A 1 190 ? -14.247 -17.535 9.938 1.00 73.62 190 VAL A O 1
ATOM 1540 N N . VAL A 1 191 ? -12.919 -15.943 9.072 1.00 75.50 191 VAL A N 1
ATOM 1541 C CA . VAL A 1 191 ? -11.685 -16.463 9.664 1.00 75.50 191 VAL A CA 1
ATOM 1542 C C . VAL A 1 191 ? -11.845 -16.506 11.187 1.00 75.50 191 VAL A C 1
ATOM 1544 O O . VAL A 1 191 ? -12.485 -15.634 11.785 1.00 75.50 191 VAL A O 1
ATOM 1547 N N . ASN A 1 192 ? -11.297 -17.532 11.843 1.00 81.00 192 ASN A N 1
ATOM 1548 C CA . ASN A 1 192 ? -11.353 -17.674 13.305 1.00 81.00 192 ASN A CA 1
ATOM 1549 C C . ASN A 1 192 ? -10.391 -16.747 14.062 1.00 81.00 192 ASN A C 1
ATOM 1551 O O . ASN A 1 192 ? -9.996 -17.037 15.183 1.00 81.00 192 ASN A O 1
ATOM 1555 N N . GLU A 1 193 ? -10.016 -15.634 13.439 1.00 84.94 193 GLU A N 1
ATOM 1556 C CA . GLU A 1 193 ? -9.003 -14.705 13.922 1.00 84.94 193 GLU A CA 1
ATOM 1557 C C . GLU A 1 193 ? -9.526 -13.283 13.795 1.00 84.94 193 GLU A C 1
ATOM 1559 O O . GLU A 1 193 ? -10.247 -12.943 12.843 1.00 84.94 193 GLU A O 1
ATOM 1564 N N . SER A 1 194 ? -9.183 -12.449 14.774 1.00 90.62 194 SER A N 1
ATOM 1565 C CA . SER A 1 194 ? -9.519 -11.034 14.718 1.00 90.62 194 SER A CA 1
ATOM 1566 C C . SER A 1 194 ? -8.697 -10.318 13.645 1.00 90.62 194 SER A C 1
ATOM 1568 O O . SER A 1 194 ? -7.663 -10.803 13.177 1.00 90.62 194 SER A O 1
ATOM 1570 N N . THR A 1 195 ? -9.144 -9.128 13.244 1.00 89.94 195 THR A N 1
ATOM 1571 C CA . THR A 1 195 ? -8.358 -8.290 12.323 1.00 89.94 195 THR A CA 1
ATOM 1572 C C . THR A 1 195 ? -7.004 -7.937 12.943 1.00 89.94 195 THR A C 1
ATOM 1574 O O . THR A 1 195 ? -5.992 -7.974 12.246 1.00 89.94 195 THR A O 1
ATOM 1577 N N . SER A 1 196 ? -6.969 -7.675 14.253 1.00 91.56 196 SER A N 1
ATOM 1578 C CA . SER A 1 196 ? -5.736 -7.456 15.012 1.00 91.56 196 SER A CA 1
ATOM 1579 C C . SER A 1 196 ? -4.794 -8.658 14.993 1.00 91.56 196 SER A C 1
ATOM 1581 O O . SER A 1 196 ? -3.598 -8.467 14.784 1.00 91.56 196 SER A O 1
ATOM 1583 N N . ASP A 1 197 ? -5.308 -9.884 15.137 1.00 91.75 197 ASP A N 1
ATOM 1584 C CA . ASP A 1 197 ? -4.475 -11.097 15.108 1.00 91.75 197 ASP A CA 1
ATOM 1585 C C . ASP A 1 197 ? -3.851 -11.297 13.727 1.00 91.75 197 ASP A C 1
ATOM 1587 O O . ASP A 1 197 ? -2.652 -11.551 13.604 1.00 91.75 197 ASP A O 1
ATOM 1591 N N . LEU A 1 198 ? -4.647 -11.111 12.667 1.00 89.50 198 LEU A N 1
ATOM 1592 C CA . LEU A 1 198 ? -4.147 -11.177 11.296 1.00 89.50 198 LEU A CA 1
ATOM 1593 C C . LEU A 1 198 ? -3.063 -10.124 11.061 1.00 89.50 198 LEU A C 1
ATOM 1595 O O . LEU A 1 198 ? -2.003 -10.451 10.533 1.00 89.50 198 LEU A O 1
ATOM 1599 N N . MET A 1 199 ? -3.291 -8.874 11.474 1.00 91.81 199 MET A N 1
ATOM 1600 C CA . MET A 1 199 ? -2.288 -7.808 11.381 1.00 91.81 199 MET A CA 1
ATOM 1601 C C . MET A 1 199 ? -1.006 -8.160 12.139 1.00 91.81 199 MET A C 1
ATOM 1603 O O . MET A 1 199 ? 0.075 -8.026 11.569 1.00 91.81 199 MET A O 1
ATOM 1607 N N . ALA A 1 200 ? -1.112 -8.675 13.366 1.00 91.81 200 ALA A N 1
ATOM 1608 C CA . ALA A 1 200 ? 0.039 -9.114 14.150 1.00 91.81 200 ALA A CA 1
ATOM 1609 C C . ALA A 1 200 ? 0.835 -10.215 13.434 1.00 91.81 200 ALA A C 1
ATOM 1611 O O . ALA A 1 200 ? 2.065 -10.176 13.442 1.00 91.81 200 ALA A O 1
ATOM 1612 N N . LYS A 1 201 ? 0.162 -11.155 12.754 1.00 91.19 201 LYS A N 1
ATOM 1613 C CA . LYS A 1 201 ? 0.830 -12.163 11.917 1.00 91.19 201 LYS A CA 1
ATOM 1614 C C . LYS A 1 201 ? 1.604 -11.529 10.768 1.00 91.19 201 LYS A C 1
ATOM 1616 O O . LYS A 1 201 ? 2.787 -11.821 10.633 1.00 91.19 201 LYS A O 1
ATOM 1621 N N . TRP A 1 202 ? 0.988 -10.623 9.997 1.00 90.62 202 TRP A N 1
ATOM 1622 C CA . TRP A 1 202 ? 1.690 -9.891 8.929 1.00 90.62 202 TRP A CA 1
ATOM 1623 C C . TRP A 1 202 ? 2.946 -9.204 9.471 1.00 90.62 202 TRP A C 1
ATOM 1625 O O . TRP A 1 202 ? 4.032 -9.378 8.923 1.00 90.62 202 TRP A O 1
ATOM 1635 N N . MET A 1 203 ? 2.808 -8.454 10.566 1.00 91.19 203 MET A N 1
ATOM 1636 C CA . MET A 1 203 ? 3.915 -7.717 11.176 1.00 91.19 203 MET A CA 1
ATOM 1637 C C . MET A 1 203 ? 5.015 -8.642 11.689 1.00 91.19 203 MET A C 1
ATOM 1639 O O . MET A 1 203 ? 6.182 -8.408 11.398 1.00 91.19 203 MET A O 1
ATOM 1643 N N . SER A 1 204 ? 4.656 -9.715 12.394 1.00 90.25 204 SER A N 1
ATOM 1644 C CA . SER A 1 204 ? 5.604 -10.703 12.911 1.00 90.25 204 SER A CA 1
ATOM 1645 C C . SER A 1 204 ? 6.361 -11.411 11.782 1.00 90.25 204 SER A C 1
ATOM 1647 O O . SER A 1 204 ? 7.582 -11.576 11.857 1.00 90.25 204 SER A O 1
ATOM 1649 N N . THR A 1 205 ? 5.685 -11.767 10.684 1.00 90.00 205 THR A N 1
ATOM 1650 C CA . THR A 1 205 ? 6.336 -12.350 9.502 1.00 90.00 205 THR A CA 1
ATOM 1651 C C . THR A 1 205 ? 7.298 -11.360 8.847 1.00 90.00 205 THR A C 1
ATOM 1653 O O . THR A 1 205 ? 8.439 -11.722 8.562 1.00 90.00 205 THR A O 1
ATOM 1656 N N . ILE A 1 206 ? 6.885 -10.101 8.660 1.00 89.19 206 ILE A N 1
ATOM 1657 C CA . ILE A 1 206 ? 7.756 -9.055 8.105 1.00 89.19 206 ILE A CA 1
ATOM 1658 C C . ILE A 1 206 ? 8.969 -8.842 9.014 1.00 89.19 206 ILE A C 1
ATOM 1660 O O . ILE A 1 206 ? 10.105 -8.875 8.547 1.00 89.19 206 ILE A O 1
ATOM 1664 N N . HIS A 1 207 ? 8.738 -8.667 10.312 1.00 87.75 207 HIS A N 1
ATOM 1665 C CA . HIS A 1 207 ? 9.778 -8.423 11.300 1.00 87.75 207 HIS A CA 1
ATOM 1666 C C . HIS A 1 207 ? 10.789 -9.570 11.358 1.00 87.75 207 HIS A C 1
ATOM 1668 O O . HIS A 1 207 ? 11.982 -9.347 11.172 1.00 87.75 207 HIS A O 1
ATOM 1674 N N . SER A 1 208 ? 10.325 -10.808 11.536 1.00 86.69 208 SER A N 1
ATOM 1675 C CA . SER A 1 208 ? 11.200 -11.983 11.629 1.00 86.69 208 SER A CA 1
ATOM 1676 C C . SER A 1 208 ? 12.030 -12.209 10.365 1.00 86.69 208 SER A C 1
ATOM 1678 O O . SER A 1 208 ? 13.189 -12.615 10.456 1.00 86.69 208 SER A O 1
ATOM 1680 N N . HIS A 1 209 ? 11.471 -11.927 9.186 1.00 82.25 209 HIS A N 1
ATOM 1681 C CA . HIS A 1 209 ? 12.203 -12.042 7.933 1.00 82.25 209 HIS A CA 1
ATOM 1682 C C . HIS A 1 209 ? 13.243 -10.925 7.785 1.00 82.25 209 HIS A C 1
ATOM 1684 O O . HIS A 1 209 ? 14.400 -11.201 7.484 1.00 82.25 209 HIS A O 1
ATOM 1690 N N . LEU A 1 210 ? 12.873 -9.670 8.057 1.00 78.00 210 LEU A N 1
ATOM 1691 C CA . LEU A 1 210 ? 13.793 -8.535 7.945 1.00 78.00 210 LEU A CA 1
ATOM 1692 C C . LEU A 1 210 ? 14.917 -8.579 8.994 1.00 78.00 210 LEU A C 1
ATOM 1694 O O . LEU A 1 210 ? 16.055 -8.253 8.666 1.00 78.00 210 LEU A O 1
ATOM 1698 N N . MET A 1 211 ? 14.641 -9.042 10.218 1.00 70.19 211 MET A N 1
ATOM 1699 C CA . MET A 1 211 ? 15.650 -9.171 11.280 1.00 70.19 211 MET A CA 1
ATOM 1700 C C . MET A 1 211 ? 16.717 -10.221 10.965 1.00 70.19 211 MET A C 1
ATOM 1702 O O . MET A 1 211 ? 17.890 -10.009 11.265 1.00 70.19 211 MET A O 1
ATOM 1706 N N . LYS A 1 212 ? 16.361 -11.319 10.285 1.00 61.44 212 LYS A N 1
ATOM 1707 C CA . LYS A 1 212 ? 17.342 -12.327 9.835 1.00 61.44 212 LYS A CA 1
ATOM 1708 C C . LYS A 1 212 ? 18.369 -11.763 8.848 1.00 61.44 212 LYS A C 1
ATOM 1710 O O . LYS A 1 212 ? 19.486 -12.272 8.783 1.00 61.44 212 LYS A O 1
ATOM 1715 N N . HIS A 1 213 ? 18.006 -10.721 8.100 1.00 56.22 213 HIS A N 1
ATOM 1716 C CA . HIS A 1 213 ? 18.855 -10.101 7.083 1.00 56.22 213 HIS A CA 1
ATOM 1717 C C . HIS A 1 213 ? 19.602 -8.844 7.574 1.00 56.22 213 HIS A C 1
ATOM 1719 O O . HIS A 1 213 ? 20.412 -8.297 6.829 1.00 56.22 213 HIS A O 1
ATOM 1725 N N . ASN A 1 214 ? 19.401 -8.422 8.828 1.00 52.78 214 ASN A N 1
ATOM 1726 C CA . ASN A 1 214 ? 19.966 -7.202 9.421 1.00 52.78 214 ASN A CA 1
ATOM 1727 C C . ASN A 1 214 ? 21.303 -7.417 10.158 1.00 52.78 214 ASN A C 1
ATOM 1729 O O . ASN A 1 214 ? 21.481 -6.973 11.289 1.00 52.78 214 ASN A O 1
ATOM 1733 N N . LYS A 1 215 ? 22.274 -8.090 9.526 1.00 51.97 215 LYS A N 1
ATOM 1734 C CA . LYS A 1 215 ? 23.666 -8.079 10.033 1.00 51.97 215 LYS A CA 1
ATOM 1735 C C . LYS A 1 215 ? 24.402 -6.774 9.715 1.00 51.97 215 LYS A C 1
ATOM 1737 O O . LYS A 1 215 ? 25.317 -6.410 10.444 1.00 51.97 215 LYS A O 1
ATOM 1742 N N . ASP A 1 216 ? 23.937 -6.048 8.702 1.00 51.84 216 ASP A N 1
ATOM 1743 C CA . ASP A 1 216 ? 24.430 -4.728 8.329 1.00 51.84 216 ASP A CA 1
ATOM 1744 C C . ASP A 1 216 ? 23.302 -3.714 8.568 1.00 51.84 216 ASP A C 1
ATOM 1746 O O . ASP A 1 216 ? 22.169 -3.947 8.153 1.00 51.84 216 ASP A O 1
ATOM 1750 N N . ASN A 1 217 ? 23.588 -2.601 9.253 1.00 46.56 217 ASN A N 1
ATOM 1751 C CA . ASN A 1 217 ? 22.648 -1.558 9.715 1.00 46.56 217 ASN A CA 1
ATOM 1752 C C . ASN A 1 217 ? 21.928 -0.770 8.585 1.00 46.56 217 ASN A C 1
ATOM 1754 O O . ASN A 1 217 ? 21.760 0.446 8.660 1.00 46.56 217 ASN A O 1
ATOM 1758 N N . THR A 1 218 ? 21.531 -1.422 7.492 1.00 50.34 218 THR A N 1
ATOM 1759 C CA . THR A 1 218 ? 21.017 -0.809 6.257 1.00 50.34 218 THR A CA 1
ATOM 1760 C C . THR A 1 218 ? 19.582 -1.242 5.928 1.00 50.34 218 THR A C 1
ATOM 1762 O O . THR A 1 218 ? 19.153 -1.107 4.778 1.00 50.34 218 THR A O 1
ATOM 1765 N N . SER A 1 219 ? 18.776 -1.733 6.885 1.00 55.69 219 SER A N 1
ATOM 1766 C CA . SER A 1 219 ? 17.342 -1.932 6.614 1.00 55.69 219 SER A CA 1
ATOM 1767 C C . SER A 1 219 ? 16.635 -0.597 6.429 1.00 55.69 219 SER A C 1
ATOM 1769 O O . SER A 1 219 ? 16.136 0.014 7.371 1.00 55.69 219 SER A O 1
ATOM 1771 N N . SER A 1 220 ? 16.513 -0.184 5.173 1.00 61.59 220 SER A N 1
ATOM 1772 C CA . SER A 1 220 ? 15.609 0.879 4.739 1.00 61.59 220 SER A CA 1
ATOM 1773 C C . SER A 1 220 ? 14.187 0.341 4.591 1.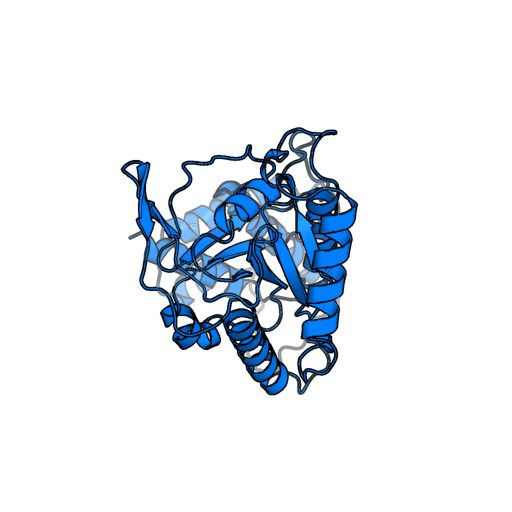00 61.59 220 SER A C 1
ATOM 1775 O O . SER A 1 220 ? 13.528 0.665 3.619 1.00 61.59 220 SER A O 1
ATOM 1777 N N . SER A 1 221 ? 13.722 -0.544 5.473 1.00 72.25 221 SER A N 1
ATOM 1778 C CA . SER A 1 221 ? 12.348 -1.050 5.431 1.00 72.25 221 SER A CA 1
ATOM 1779 C C . SER A 1 221 ? 11.512 -0.291 6.454 1.00 72.25 221 SER A C 1
ATOM 1781 O O . SER A 1 221 ? 11.936 -0.100 7.592 1.00 72.25 221 SER A O 1
ATOM 1783 N N . SER A 1 222 ? 10.335 0.170 6.049 1.00 81.88 222 SER A N 1
ATOM 1784 C CA . SER A 1 222 ? 9.407 0.907 6.909 1.00 81.88 222 SER A CA 1
ATOM 1785 C C . SER A 1 222 ? 8.014 0.308 6.801 1.00 81.88 222 SER A C 1
ATOM 1787 O O . SER A 1 222 ? 7.587 -0.071 5.711 1.00 81.88 222 SER A O 1
ATOM 1789 N N . LEU A 1 223 ? 7.311 0.210 7.927 1.00 91.06 223 LEU A N 1
ATOM 1790 C CA . LEU A 1 223 ? 5.927 -0.245 7.975 1.00 91.06 223 LEU A CA 1
ATOM 1791 C C . LEU A 1 223 ? 5.028 0.910 8.414 1.00 91.06 223 LEU A C 1
ATOM 1793 O O . LEU A 1 223 ? 5.292 1.556 9.424 1.00 91.06 223 LEU A O 1
ATOM 1797 N N . TYR A 1 224 ? 3.956 1.144 7.668 1.00 94.81 224 TYR A N 1
ATOM 1798 C CA . TYR A 1 224 ? 2.883 2.057 8.047 1.00 94.81 224 TYR A CA 1
ATOM 1799 C C . TYR A 1 224 ? 1.576 1.284 8.135 1.00 94.81 224 TYR A C 1
ATOM 1801 O O . TYR A 1 224 ? 1.240 0.517 7.228 1.00 94.81 224 TYR A O 1
ATOM 1809 N N . CYS A 1 225 ? 0.819 1.512 9.201 1.00 95.44 225 CYS A N 1
ATOM 1810 C CA . CYS A 1 225 ? -0.535 0.988 9.313 1.00 95.44 225 CYS A CA 1
ATOM 1811 C C . CYS A 1 225 ? -1.501 1.999 8.705 1.00 95.44 225 CYS A C 1
ATOM 1813 O O . CYS A 1 225 ? -1.530 3.157 9.115 1.00 95.44 225 CYS A O 1
ATOM 1815 N N . ILE A 1 226 ? -2.305 1.570 7.740 1.00 97.06 226 ILE A N 1
ATOM 1816 C CA . ILE A 1 226 ? -3.225 2.451 7.024 1.00 97.06 226 ILE A CA 1
ATOM 1817 C C . ILE A 1 226 ? -4.663 2.013 7.299 1.00 97.06 226 ILE A C 1
ATOM 1819 O O . ILE A 1 226 ? -5.123 0.982 6.809 1.00 97.06 226 ILE A O 1
ATOM 1823 N N . GLY A 1 227 ? -5.386 2.807 8.079 1.00 96.31 227 GLY A N 1
ATOM 1824 C CA . GLY A 1 227 ? -6.812 2.624 8.302 1.00 96.31 227 GLY A CA 1
ATOM 1825 C C . GLY A 1 227 ? -7.607 3.265 7.173 1.00 96.31 227 GLY A C 1
ATOM 1826 O O . GLY A 1 227 ? -7.598 4.483 7.034 1.00 96.31 227 GLY A O 1
ATOM 1827 N N . THR A 1 228 ? -8.293 2.474 6.355 1.00 94.75 228 THR A N 1
ATOM 1828 C CA . THR A 1 228 ? -9.175 2.992 5.297 1.00 94.75 228 THR A CA 1
ATOM 1829 C C . THR A 1 228 ? -10.580 3.265 5.824 1.00 94.75 228 THR A C 1
ATOM 1831 O O . THR A 1 228 ? -10.920 2.906 6.952 1.00 94.75 228 THR A O 1
ATOM 1834 N N . ARG A 1 229 ? -11.421 3.871 4.977 1.00 93.19 229 ARG A N 1
ATOM 1835 C CA . ARG A 1 229 ? -12.798 4.283 5.305 1.00 93.19 229 ARG A CA 1
ATOM 1836 C C . ARG A 1 229 ? -12.876 5.356 6.387 1.00 93.19 229 ARG A C 1
ATOM 1838 O O . ARG A 1 229 ? -13.790 5.366 7.214 1.00 93.19 229 ARG A O 1
ATOM 1845 N N . GLY A 1 230 ? -11.908 6.269 6.374 1.00 93.38 230 GLY A N 1
ATOM 1846 C CA . GLY A 1 230 ? -11.900 7.439 7.240 1.00 93.38 230 GLY A CA 1
ATOM 1847 C C . GLY A 1 230 ? -13.110 8.358 7.043 1.00 93.38 230 GLY A C 1
ATOM 1848 O O . GLY A 1 230 ? -13.406 9.116 7.955 1.00 93.38 230 GLY A O 1
ATOM 1849 N N . ASP A 1 231 ? -13.833 8.267 5.920 1.00 94.12 231 ASP A N 1
ATOM 1850 C CA . ASP A 1 231 ? -15.113 8.957 5.673 1.00 94.12 231 ASP A CA 1
ATOM 1851 C C . ASP A 1 231 ? -16.202 8.586 6.687 1.00 94.12 231 ASP A C 1
ATOM 1853 O O . ASP A 1 231 ? -17.102 9.376 6.963 1.00 94.12 231 ASP A O 1
ATOM 1857 N N . LYS A 1 232 ? -16.121 7.383 7.265 1.00 94.81 232 LYS A N 1
ATOM 1858 C CA . LYS A 1 232 ? -17.098 6.883 8.242 1.00 94.81 232 LYS A CA 1
ATOM 1859 C C . LYS A 1 232 ? -16.797 7.296 9.676 1.00 94.81 232 LYS A C 1
ATOM 1861 O O . LYS A 1 232 ? -17.562 6.956 10.576 1.00 94.81 232 LYS A O 1
ATOM 1866 N N . LEU A 1 233 ? -15.679 7.977 9.896 1.00 94.00 233 LEU A N 1
ATOM 1867 C CA . LEU A 1 233 ? -15.225 8.410 11.207 1.00 94.00 233 LEU A CA 1
ATOM 1868 C C . LEU A 1 233 ? -15.201 9.935 11.249 1.00 94.00 233 LEU A C 1
ATOM 1870 O O . LEU A 1 233 ? -14.741 10.594 10.317 1.00 94.00 233 LEU A O 1
ATOM 1874 N N . ASN A 1 234 ? -15.654 10.504 12.362 1.00 93.69 234 ASN A N 1
ATOM 1875 C CA . ASN A 1 234 ? -15.408 11.912 12.645 1.00 93.69 234 ASN A CA 1
ATOM 1876 C C . ASN A 1 234 ? -13.937 12.123 13.067 1.00 93.69 234 ASN A C 1
ATOM 1878 O O . ASN A 1 234 ? -13.174 11.171 13.252 1.00 93.69 234 ASN A O 1
ATOM 1882 N N . SER A 1 235 ? -13.528 13.382 13.230 1.00 91.38 235 SER A N 1
ATOM 1883 C CA . SER A 1 235 ? -12.144 13.724 13.582 1.00 91.38 235 SER A CA 1
ATOM 1884 C C . SER A 1 235 ? -11.665 13.090 14.891 1.00 91.38 235 SER A C 1
ATOM 1886 O O . SER A 1 235 ? -10.484 12.773 14.998 1.00 91.38 235 SER A O 1
ATOM 1888 N N . GLU A 1 236 ? -12.556 12.892 15.866 1.00 94.00 236 GLU A N 1
ATOM 1889 C CA . GLU A 1 236 ? -12.203 12.267 17.145 1.00 94.00 236 GLU A CA 1
ATOM 1890 C C . GLU A 1 236 ? -12.050 10.749 17.002 1.00 94.00 236 GLU A C 1
ATOM 1892 O O . GLU A 1 236 ? -11.021 10.199 17.375 1.00 94.00 236 GLU A O 1
ATOM 1897 N N . GLY A 1 237 ? -12.975 10.087 16.306 1.00 93.75 237 GLY A N 1
ATOM 1898 C CA . GLY A 1 237 ? -12.896 8.658 16.009 1.00 93.75 237 GLY A CA 1
ATOM 1899 C C . GLY A 1 237 ? -11.645 8.286 15.208 1.00 93.75 237 GLY A C 1
ATOM 1900 O O . GLY A 1 237 ? -11.039 7.247 15.461 1.00 93.75 237 GLY A O 1
ATOM 1901 N N . LYS A 1 238 ? -11.182 9.150 14.288 1.00 94.31 238 LYS A N 1
ATOM 1902 C CA . LYS A 1 238 ? -9.887 8.946 13.608 1.00 94.31 238 LYS A CA 1
ATOM 1903 C C . LYS A 1 238 ? -8.714 8.935 14.603 1.00 94.31 238 LYS A C 1
ATOM 1905 O O . LYS A 1 238 ? -7.812 8.111 14.456 1.00 94.31 238 LYS A O 1
ATOM 1910 N N . LYS A 1 239 ? -8.714 9.822 15.607 1.00 94.81 239 LYS A N 1
ATOM 1911 C CA . LYS A 1 239 ? -7.669 9.871 16.646 1.00 94.81 239 LYS A CA 1
ATOM 1912 C C . LYS A 1 239 ? -7.751 8.676 17.587 1.00 94.81 239 LYS A C 1
ATOM 1914 O O . LYS A 1 239 ? -6.721 8.069 17.859 1.00 94.81 239 LYS A O 1
ATOM 1919 N N . GLU A 1 240 ? -8.953 8.312 18.024 1.00 95.44 240 GLU A N 1
ATOM 1920 C CA . GLU A 1 240 ? -9.182 7.154 18.892 1.00 95.44 240 GLU A CA 1
ATOM 1921 C C . GLU A 1 240 ? -8.686 5.866 18.232 1.00 95.44 240 GLU A C 1
ATOM 1923 O O . GLU A 1 240 ? -7.901 5.132 18.827 1.00 95.44 240 GLU A O 1
ATOM 1928 N N . VAL A 1 241 ? -9.065 5.609 16.974 1.00 95.06 241 VAL A N 1
ATOM 1929 C CA . VAL A 1 241 ? -8.610 4.416 16.241 1.00 95.06 241 VAL A CA 1
ATOM 1930 C C . VAL A 1 241 ? -7.091 4.427 16.055 1.00 95.06 241 VAL A C 1
ATOM 1932 O O . VAL A 1 241 ? -6.451 3.386 16.210 1.00 95.06 241 VAL A O 1
ATOM 1935 N N . LYS A 1 242 ? -6.493 5.593 15.766 1.00 94.94 242 LYS A N 1
ATOM 1936 C CA . LYS A 1 242 ? -5.033 5.745 15.674 1.00 94.94 242 LYS A CA 1
ATOM 1937 C C . LYS A 1 242 ? -4.347 5.366 16.993 1.00 94.94 242 LYS A C 1
ATOM 1939 O O . LYS A 1 242 ? -3.438 4.539 16.973 1.00 94.94 242 LYS A O 1
ATOM 1944 N N . GLN A 1 243 ? -4.808 5.910 18.119 1.00 94.56 243 GLN A N 1
ATOM 1945 C CA . GLN A 1 243 ? -4.256 5.629 19.449 1.00 94.56 243 GLN A CA 1
ATOM 1946 C C . GLN A 1 243 ? -4.434 4.164 19.848 1.00 94.56 243 GLN A C 1
ATOM 1948 O O . GLN A 1 243 ? -3.487 3.526 20.299 1.00 94.56 243 GLN A O 1
ATOM 1953 N N . GLN A 1 244 ? -5.624 3.601 19.626 1.00 93.62 244 GLN A N 1
ATOM 1954 C CA . GLN A 1 244 ? -5.883 2.197 19.923 1.00 93.62 244 GLN A CA 1
ATOM 1955 C C . GLN A 1 244 ? -4.952 1.278 19.124 1.00 93.62 244 GLN A C 1
ATOM 1957 O O . GLN A 1 244 ? -4.366 0.359 19.690 1.00 93.62 244 GLN A O 1
ATOM 1962 N N . MET A 1 245 ? -4.756 1.549 17.832 1.00 91.88 245 MET A N 1
ATOM 1963 C CA . MET A 1 245 ? -3.857 0.762 16.987 1.00 91.88 245 MET A CA 1
ATOM 1964 C C . MET A 1 245 ? -2.390 0.867 17.429 1.00 91.88 245 MET A C 1
ATOM 1966 O O . MET A 1 245 ? -1.668 -0.124 17.375 1.00 91.88 245 MET A O 1
ATOM 1970 N N . GLN A 1 246 ? -1.953 2.046 17.879 1.00 91.50 246 GLN A N 1
ATOM 1971 C CA . GLN A 1 246 ? -0.611 2.239 18.435 1.00 91.50 246 GLN A CA 1
ATOM 1972 C C . GLN A 1 246 ? -0.435 1.446 19.738 1.00 91.50 246 GLN A C 1
ATOM 1974 O O . GLN A 1 246 ? 0.496 0.652 19.835 1.00 91.50 246 GLN A O 1
ATOM 1979 N N . SER A 1 247 ? -1.380 1.565 20.678 1.00 92.19 247 SER A N 1
ATOM 1980 C CA . SER A 1 247 ? -1.340 0.835 21.958 1.00 92.19 247 SER A CA 1
ATOM 1981 C C . SER A 1 247 ? -1.384 -0.688 21.789 1.00 92.19 247 SER A C 1
ATOM 1983 O O . SER A 1 247 ? -0.740 -1.421 22.532 1.00 92.19 247 SER A O 1
ATOM 1985 N N . LEU A 1 248 ? -2.100 -1.186 20.774 1.00 90.06 248 LEU A N 1
ATOM 1986 C CA . LEU A 1 248 ? -2.256 -2.620 20.521 1.00 90.06 248 LEU A CA 1
ATOM 1987 C C . LEU A 1 248 ? -0.916 -3.316 20.232 1.00 90.06 248 LEU A C 1
ATOM 1989 O O . LEU A 1 248 ? -0.760 -4.509 20.509 1.00 90.06 248 LEU A O 1
ATOM 1993 N N . PHE A 1 249 ? 0.031 -2.583 19.646 1.00 88.56 249 PHE A N 1
ATOM 1994 C CA . PHE A 1 249 ? 1.314 -3.121 19.208 1.00 88.56 249 PHE A CA 1
ATOM 1995 C C . PHE A 1 249 ? 2.515 -2.540 19.954 1.00 88.56 249 PHE A C 1
ATOM 1997 O O . PHE A 1 249 ? 3.633 -2.923 19.633 1.00 88.56 249 PHE A O 1
ATOM 2004 N N . GLU A 1 250 ? 2.304 -1.672 20.944 1.00 88.00 250 GLU A N 1
ATOM 2005 C CA . GLU A 1 250 ? 3.371 -1.000 21.698 1.00 88.00 250 GLU A CA 1
ATOM 2006 C C . GLU A 1 250 ? 4.304 -1.997 22.404 1.00 88.00 250 GLU A C 1
ATOM 2008 O O . GLU A 1 250 ? 5.522 -1.909 22.273 1.00 88.00 250 GLU A O 1
ATOM 2013 N N . GLU A 1 251 ? 3.738 -3.015 23.057 1.00 87.00 251 GLU A N 1
ATOM 2014 C CA . GLU A 1 251 ? 4.487 -4.043 23.799 1.00 87.00 251 GLU A CA 1
ATOM 2015 C C . GLU A 1 251 ? 4.925 -5.244 22.935 1.00 87.00 251 GLU A C 1
ATOM 2017 O O . GLU A 1 251 ? 5.303 -6.293 23.458 1.00 87.00 251 GLU A O 1
ATOM 2022 N N . LYS A 1 252 ? 4.821 -5.157 21.603 1.00 88.56 252 LYS A N 1
ATOM 2023 C CA . LYS A 1 252 ? 5.219 -6.252 20.705 1.00 88.56 252 LYS A CA 1
ATOM 2024 C C . LYS A 1 252 ? 6.659 -6.078 20.241 1.00 88.56 252 LYS A C 1
ATOM 2026 O O . LYS A 1 252 ? 7.066 -4.976 19.903 1.00 88.56 252 LYS A O 1
ATOM 2031 N N . ASP A 1 253 ? 7.370 -7.190 20.060 1.00 84.31 253 ASP A N 1
ATOM 2032 C CA . ASP A 1 253 ? 8.765 -7.205 19.577 1.00 84.31 253 ASP A CA 1
ATOM 2033 C C . ASP A 1 253 ? 8.979 -6.511 18.218 1.00 84.31 253 ASP A C 1
ATOM 2035 O O . ASP A 1 253 ? 10.105 -6.211 17.841 1.00 84.31 253 ASP A O 1
ATOM 2039 N N . PHE A 1 254 ? 7.911 -6.298 17.446 1.00 85.12 254 PHE A N 1
ATOM 2040 C CA . PHE A 1 254 ? 7.941 -5.652 16.133 1.00 85.12 254 PHE A CA 1
ATOM 2041 C C . PHE A 1 254 ? 7.448 -4.196 16.150 1.00 85.12 254 PHE A C 1
ATOM 2043 O O . PHE A 1 254 ? 7.239 -3.621 15.080 1.00 85.12 254 PHE A O 1
ATOM 2050 N N . SER A 1 255 ? 7.229 -3.599 17.325 1.00 84.75 255 SER A N 1
ATOM 2051 C CA . SER A 1 255 ? 6.726 -2.227 17.475 1.00 84.75 255 SER A CA 1
ATOM 2052 C C . SER A 1 255 ? 7.611 -1.203 16.752 1.00 84.75 255 SER A C 1
ATOM 2054 O O . SER A 1 255 ? 7.101 -0.373 16.001 1.00 84.75 255 SER A O 1
ATOM 2056 N N . ASP A 1 256 ? 8.935 -1.354 16.845 1.00 83.62 256 ASP A N 1
ATOM 2057 C CA . ASP A 1 256 ? 9.946 -0.484 16.218 1.00 83.62 256 ASP A CA 1
ATOM 2058 C C . ASP A 1 256 ? 9.862 -0.414 14.679 1.00 83.62 256 ASP A C 1
ATOM 2060 O O . ASP A 1 256 ? 10.340 0.539 14.031 1.00 83.62 256 ASP A O 1
ATOM 2064 N N . LEU A 1 257 ? 9.258 -1.439 14.066 1.00 83.69 257 LEU A N 1
ATOM 2065 C CA . LEU A 1 257 ? 9.034 -1.501 12.626 1.00 83.69 257 LEU A CA 1
ATOM 2066 C C . LEU A 1 257 ? 7.946 -0.505 12.190 1.00 83.69 257 LEU A C 1
ATOM 2068 O O . LEU A 1 257 ? 8.030 0.045 11.084 1.00 83.69 257 LEU A O 1
ATOM 2072 N N . ILE A 1 258 ? 6.947 -0.269 13.048 1.00 88.38 258 ILE A N 1
ATOM 2073 C CA . ILE A 1 258 ? 5.808 0.611 12.783 1.00 88.38 258 ILE A CA 1
ATOM 2074 C C . ILE A 1 258 ? 6.277 2.063 12.887 1.00 88.38 258 ILE A C 1
ATOM 2076 O O . ILE A 1 258 ? 6.682 2.538 13.941 1.00 88.38 258 ILE A O 1
ATOM 2080 N N . LYS A 1 259 ? 6.224 2.793 11.772 1.00 90.81 259 LYS A N 1
ATOM 2081 C CA . LYS A 1 259 ? 6.612 4.209 11.725 1.00 90.81 259 LYS A CA 1
ATOM 2082 C C . LYS A 1 259 ? 5.476 5.144 12.082 1.00 90.81 259 LYS A C 1
ATOM 2084 O O . LYS A 1 259 ? 5.706 6.114 12.793 1.00 90.81 259 LYS A O 1
ATOM 2089 N N . ASP A 1 260 ? 4.279 4.867 11.580 1.00 92.62 260 ASP A N 1
ATOM 2090 C CA . ASP A 1 260 ? 3.077 5.595 11.970 1.00 92.62 260 ASP A CA 1
ATOM 2091 C C . ASP A 1 260 ? 1.809 4.809 11.603 1.00 92.62 260 ASP A C 1
ATOM 2093 O O . ASP A 1 260 ? 1.833 3.855 10.815 1.00 92.62 260 ASP A O 1
ATOM 2097 N N . VAL A 1 261 ? 0.689 5.260 12.161 1.00 94.88 261 VAL A N 1
ATOM 2098 C CA . VAL A 1 261 ? -0.666 4.854 11.802 1.00 94.88 261 VAL A CA 1
ATOM 2099 C C . VAL A 1 261 ? -1.383 6.050 11.168 1.00 94.88 261 VAL A C 1
ATOM 2101 O O . VAL A 1 261 ? -1.504 7.110 11.784 1.00 94.88 261 VAL A O 1
ATOM 2104 N N . LEU A 1 262 ? -1.887 5.891 9.945 1.00 96.12 262 LEU A N 1
ATOM 2105 C CA . LEU A 1 262 ? -2.630 6.928 9.219 1.00 96.12 262 LEU A CA 1
ATOM 2106 C C . LEU A 1 262 ? -4.060 6.459 8.955 1.00 96.12 262 LEU A C 1
ATOM 2108 O O . LEU A 1 262 ? -4.261 5.343 8.479 1.00 96.12 262 LEU A O 1
ATOM 2112 N N . ILE A 1 263 ? -5.050 7.310 9.230 1.00 96.50 263 ILE A N 1
ATOM 2113 C CA . ILE A 1 263 ? -6.463 7.028 8.944 1.00 96.50 263 ILE A CA 1
ATOM 2114 C C . ILE A 1 263 ? -6.907 7.882 7.761 1.00 96.50 263 ILE A C 1
ATOM 2116 O O . ILE A 1 263 ? -6.931 9.106 7.850 1.00 96.50 263 ILE A O 1
ATOM 2120 N N . ILE A 1 264 ? -7.259 7.228 6.658 1.00 95.62 264 ILE A N 1
ATOM 2121 C CA . ILE A 1 264 ? -7.432 7.840 5.344 1.00 95.62 264 ILE A CA 1
ATOM 2122 C C . ILE A 1 264 ? -8.879 7.720 4.861 1.00 95.62 264 ILE A C 1
ATOM 2124 O O . ILE A 1 264 ? -9.480 6.641 4.867 1.00 95.62 264 ILE A O 1
ATOM 2128 N N . ASP A 1 265 ? -9.414 8.829 4.359 1.00 94.12 265 ASP A N 1
ATOM 2129 C CA . ASP A 1 265 ? -10.623 8.889 3.547 1.00 94.12 265 ASP A CA 1
ATOM 2130 C C . ASP A 1 265 ? -10.290 8.803 2.047 1.00 94.12 265 ASP A C 1
ATOM 2132 O O . ASP A 1 265 ? -10.027 9.799 1.365 1.00 94.12 265 ASP A O 1
ATOM 2136 N N . ASN A 1 266 ? -10.366 7.586 1.506 1.00 91.44 266 ASN A N 1
ATOM 2137 C CA . ASN A 1 266 ? -10.141 7.331 0.085 1.00 91.44 266 ASN A CA 1
ATOM 2138 C C . ASN A 1 266 ? -11.202 7.966 -0.834 1.00 91.44 266 ASN A C 1
ATOM 2140 O O . ASN A 1 266 ? -10.929 8.128 -2.022 1.00 91.44 266 ASN A O 1
ATOM 2144 N N . THR A 1 267 ? -12.392 8.329 -0.336 1.00 90.94 267 THR A N 1
ATOM 2145 C CA . THR A 1 267 ? -13.503 8.855 -1.159 1.00 90.94 267 THR A CA 1
ATOM 2146 C C . THR A 1 267 ? -13.230 10.261 -1.697 1.00 90.94 267 THR A C 1
ATOM 2148 O O . THR A 1 267 ? -13.787 10.678 -2.721 1.00 90.94 267 THR A O 1
ATOM 2151 N N . THR A 1 268 ? -12.329 10.982 -1.031 1.00 91.75 268 THR A N 1
ATOM 2152 C CA . THR A 1 268 ? -11.882 12.326 -1.413 1.00 91.75 268 THR A CA 1
ATOM 2153 C C . THR A 1 268 ? -10.738 12.316 -2.423 1.00 91.75 268 THR A C 1
ATOM 2155 O O . THR A 1 268 ? -10.291 13.381 -2.854 1.00 91.75 268 THR A O 1
ATOM 2158 N N . SER A 1 269 ? -10.257 11.137 -2.819 1.00 88.69 269 SER A N 1
ATOM 2159 C CA . SER A 1 269 ? -9.062 11.053 -3.643 1.00 88.69 269 SER A CA 1
ATOM 2160 C C . SER A 1 269 ? -9.248 11.641 -5.040 1.00 88.69 269 SER A C 1
ATOM 2162 O O . SER A 1 269 ? -10.331 11.565 -5.628 1.00 88.69 269 SER A O 1
ATOM 2164 N N . GLY A 1 270 ? -8.195 12.288 -5.543 1.00 83.31 270 GLY A N 1
ATOM 2165 C CA . GLY A 1 270 ? -8.205 12.965 -6.839 1.00 83.31 270 GLY A CA 1
ATOM 2166 C C . GLY A 1 270 ? -8.977 14.291 -6.853 1.00 83.31 270 GLY A C 1
ATOM 2167 O O . GLY A 1 270 ? -9.085 14.918 -7.904 1.00 83.31 270 GLY A O 1
ATOM 2168 N N . ARG A 1 271 ? -9.487 14.769 -5.704 1.00 86.38 271 ARG A N 1
ATOM 2169 C CA . ARG A 1 271 ? -10.231 16.044 -5.588 1.00 86.38 271 ARG A CA 1
ATOM 2170 C C . ARG A 1 271 ? -9.343 17.275 -5.337 1.00 86.38 271 ARG A C 1
ATOM 2172 O O . ARG A 1 271 ? -9.832 18.299 -4.856 1.00 86.38 271 ARG A O 1
ATOM 2179 N N . GLY A 1 272 ? -8.046 17.187 -5.642 1.00 83.56 272 GLY A N 1
ATOM 2180 C CA . GLY A 1 272 ? -7.093 18.297 -5.528 1.00 83.56 272 GLY A CA 1
ATOM 2181 C C . GLY A 1 272 ? -6.973 18.837 -4.100 1.00 83.56 272 GLY A C 1
ATOM 2182 O O . GLY A 1 272 ? -6.590 18.123 -3.173 1.00 83.56 272 GLY A O 1
ATOM 2183 N N . GLU A 1 273 ? -7.307 20.111 -3.889 1.00 83.88 273 GLU A N 1
ATOM 2184 C CA . GLU A 1 273 ? -7.221 20.747 -2.565 1.00 83.88 273 GLU A CA 1
ATOM 2185 C C . GLU A 1 273 ? -8.116 20.075 -1.515 1.00 83.88 273 GLU A C 1
ATOM 2187 O O . GLU A 1 273 ? -7.703 19.960 -0.365 1.00 83.88 273 GLU A O 1
ATOM 2192 N N . LYS A 1 274 ? -9.274 19.539 -1.925 1.00 88.88 274 LYS A N 1
ATOM 2193 C CA . LYS A 1 274 ? -10.251 18.876 -1.040 1.00 88.88 274 LYS A CA 1
ATOM 2194 C C . LYS A 1 274 ? -9.911 17.419 -0.701 1.00 88.88 274 LYS A C 1
ATOM 2196 O O . LYS A 1 274 ? -10.697 16.759 -0.029 1.00 88.88 274 LYS A O 1
ATOM 2201 N N . GLU A 1 275 ? -8.800 16.897 -1.212 1.00 91.25 275 GLU A N 1
ATOM 2202 C CA . GLU A 1 275 ? -8.336 15.548 -0.886 1.00 91.25 275 GLU A CA 1
ATOM 2203 C C . GLU A 1 275 ? -7.824 15.460 0.557 1.00 91.25 275 GLU A C 1
ATOM 2205 O O . GLU A 1 275 ? -7.155 16.387 1.029 1.00 91.25 275 GLU A O 1
ATOM 2210 N N . ASP A 1 276 ? -8.109 14.328 1.213 1.00 92.81 276 ASP A N 1
ATOM 2211 C CA . ASP A 1 276 ? -7.683 14.023 2.579 1.00 92.81 276 ASP A CA 1
ATOM 2212 C C . ASP A 1 276 ? -6.174 14.313 2.767 1.00 92.81 276 ASP A C 1
ATOM 2214 O O . ASP A 1 276 ? -5.331 13.725 2.070 1.00 92.81 276 ASP A O 1
ATOM 2218 N N . PRO A 1 277 ? -5.808 15.206 3.708 1.00 92.06 277 PRO A N 1
ATOM 2219 C CA . PRO A 1 277 ? -4.419 15.530 4.018 1.00 92.06 277 PRO A CA 1
ATOM 2220 C C . PRO A 1 277 ? -3.540 14.311 4.315 1.00 92.06 277 PRO A C 1
ATOM 2222 O O . PRO A 1 277 ? -2.368 14.317 3.941 1.00 92.06 277 PRO A O 1
ATOM 2225 N N . SER A 1 278 ? -4.085 13.248 4.916 1.00 93.00 278 SER A N 1
ATOM 2226 C CA . SER A 1 278 ? -3.326 12.032 5.230 1.00 93.00 278 SER A CA 1
ATOM 2227 C C . SER A 1 278 ? -2.892 11.259 3.978 1.00 93.00 278 SER A C 1
ATOM 2229 O O . SER A 1 278 ? -1.864 10.584 4.005 1.00 93.00 278 SER A O 1
ATOM 2231 N N . ILE A 1 279 ? -3.603 11.390 2.848 1.00 91.94 279 ILE A N 1
ATOM 2232 C CA . ILE A 1 279 ? -3.155 10.827 1.560 1.00 91.94 279 ILE A CA 1
ATOM 2233 C C . ILE A 1 279 ? -1.944 11.607 1.043 1.00 91.94 279 ILE A C 1
ATOM 2235 O O . ILE A 1 279 ? -0.957 11.012 0.608 1.00 91.94 279 ILE A O 1
ATOM 2239 N N . LYS A 1 280 ? -1.994 12.942 1.119 1.00 89.12 280 LYS A N 1
ATOM 2240 C CA . LYS A 1 280 ? -0.891 13.821 0.696 1.00 89.12 280 LYS A CA 1
ATOM 2241 C C . LYS A 1 280 ? 0.354 13.601 1.553 1.00 89.12 280 LYS A C 1
ATOM 2243 O O . LYS A 1 280 ? 1.466 13.536 1.029 1.00 89.12 280 LYS A O 1
ATOM 2248 N N . GLU A 1 281 ? 0.165 13.442 2.860 1.00 91.06 281 GLU A N 1
ATOM 2249 C CA . GLU A 1 281 ? 1.224 13.067 3.795 1.00 91.06 281 GLU A CA 1
ATOM 2250 C C . GLU A 1 281 ? 1.850 11.721 3.418 1.00 91.06 281 GLU A C 1
ATOM 2252 O O . GLU A 1 281 ? 3.073 11.631 3.306 1.00 91.06 281 GLU A O 1
ATOM 2257 N N . LEU A 1 282 ? 1.030 10.706 3.130 1.00 91.94 282 LEU A N 1
ATOM 2258 C CA . LEU A 1 282 ? 1.516 9.396 2.705 1.00 91.94 282 LEU A CA 1
ATOM 2259 C C . LEU A 1 282 ? 2.340 9.477 1.409 1.00 91.94 282 LEU A C 1
ATOM 2261 O O . LEU A 1 282 ? 3.418 8.886 1.347 1.00 91.94 282 LEU A O 1
ATOM 2265 N N . ARG A 1 283 ? 1.903 10.247 0.398 1.00 88.62 283 ARG A N 1
ATOM 2266 C CA . ARG A 1 283 ? 2.705 10.466 -0.825 1.00 88.62 283 ARG A CA 1
ATOM 2267 C C . ARG A 1 283 ? 4.060 11.091 -0.501 1.00 88.62 283 ARG A C 1
ATOM 2269 O O . ARG A 1 283 ? 5.086 10.581 -0.938 1.00 88.62 283 ARG A O 1
ATOM 2276 N N . LYS A 1 284 ? 4.083 12.130 0.339 1.00 86.56 284 LYS A N 1
ATOM 2277 C CA . LYS A 1 284 ? 5.323 12.798 0.768 1.00 86.56 284 LYS A CA 1
ATOM 2278 C C . LYS A 1 284 ? 6.271 11.847 1.507 1.00 86.56 284 LYS A C 1
ATOM 2280 O O . LYS A 1 284 ? 7.486 11.909 1.312 1.00 86.56 284 LYS A O 1
ATOM 2285 N N . VAL A 1 285 ? 5.729 10.974 2.355 1.00 89.44 285 VAL A N 1
ATOM 2286 C CA . VAL A 1 285 ? 6.492 9.934 3.058 1.00 89.44 285 VAL A CA 1
ATOM 2287 C C . VAL A 1 285 ? 7.115 8.952 2.065 1.00 89.44 285 VAL A C 1
ATOM 2289 O O . VAL A 1 285 ? 8.301 8.635 2.192 1.00 89.44 285 VAL A O 1
ATOM 2292 N N . ILE A 1 286 ? 6.360 8.507 1.056 1.00 87.75 286 ILE A N 1
ATOM 2293 C CA . ILE A 1 286 ? 6.876 7.599 0.025 1.00 87.75 286 ILE A CA 1
ATOM 2294 C C . ILE A 1 286 ? 7.949 8.294 -0.826 1.00 87.75 286 ILE A C 1
ATOM 2296 O O . ILE A 1 286 ? 9.014 7.716 -1.033 1.00 87.75 286 ILE A O 1
ATOM 2300 N N . ASP A 1 287 ? 7.750 9.551 -1.228 1.00 82.00 287 ASP A N 1
ATOM 2301 C CA . ASP A 1 287 ? 8.754 10.329 -1.971 1.00 82.00 287 ASP A CA 1
ATOM 2302 C C . ASP A 1 287 ? 10.065 10.471 -1.178 1.00 82.00 287 ASP A C 1
ATOM 2304 O O . ASP A 1 287 ? 11.168 10.336 -1.716 1.00 82.00 287 ASP A O 1
ATOM 2308 N N . GLY A 1 288 ? 9.964 10.711 0.133 1.00 81.06 288 GLY A N 1
ATOM 2309 C CA . GLY A 1 288 ? 11.119 10.745 1.029 1.00 81.06 288 GLY A CA 1
ATOM 2310 C C . GLY A 1 288 ? 11.816 9.389 1.160 1.00 81.06 288 GLY A C 1
ATOM 2311 O O . GLY A 1 288 ? 13.040 9.331 1.290 1.00 81.06 288 GLY A O 1
ATOM 2312 N N . PHE A 1 289 ? 11.053 8.299 1.108 1.00 82.62 289 PHE A N 1
ATOM 2313 C CA . PHE A 1 289 ? 11.572 6.938 1.151 1.00 82.62 289 PHE A CA 1
ATOM 2314 C C . PHE A 1 289 ? 12.309 6.552 -0.132 1.00 82.62 289 PHE A C 1
ATOM 2316 O O . PHE A 1 289 ? 13.415 6.027 -0.049 1.00 82.62 289 PHE A O 1
ATOM 2323 N N . ILE A 1 290 ? 11.758 6.882 -1.304 1.00 77.94 290 ILE A N 1
ATOM 2324 C CA . ILE A 1 290 ? 12.357 6.594 -2.618 1.00 77.94 290 ILE A CA 1
ATOM 2325 C C . ILE A 1 290 ? 13.789 7.133 -2.708 1.00 77.94 290 ILE A C 1
ATOM 2327 O O . ILE A 1 290 ? 14.694 6.429 -3.154 1.00 77.94 290 ILE A O 1
ATOM 2331 N N . LYS A 1 291 ? 14.030 8.344 -2.192 1.00 74.19 291 LYS A N 1
ATOM 2332 C CA . LYS A 1 291 ? 15.368 8.959 -2.160 1.00 74.19 291 LYS A CA 1
ATOM 2333 C C . LYS A 1 291 ? 16.402 8.139 -1.380 1.00 74.19 291 LYS A C 1
ATOM 2335 O O . LYS A 1 291 ? 17.589 8.244 -1.666 1.00 74.19 291 LYS A O 1
ATOM 2340 N N . LYS A 1 292 ? 15.967 7.322 -0.415 1.00 75.62 292 LYS A N 1
ATOM 2341 C CA . LYS A 1 292 ? 16.832 6.443 0.393 1.00 75.62 292 LYS A CA 1
ATOM 2342 C C . LYS A 1 292 ? 17.091 5.088 -0.269 1.00 75.62 292 LYS A C 1
ATOM 2344 O O . LYS A 1 292 ? 17.990 4.375 0.161 1.00 75.62 292 LYS A O 1
ATOM 2349 N N . LEU A 1 293 ? 16.314 4.720 -1.291 1.00 72.38 293 LEU A N 1
ATOM 2350 C CA . LEU A 1 293 ? 16.427 3.423 -1.966 1.00 72.38 293 LEU A CA 1
ATOM 2351 C C . LEU A 1 293 ? 17.451 3.405 -3.103 1.00 72.38 293 LEU A C 1
ATOM 2353 O O . LEU A 1 293 ? 17.741 2.336 -3.643 1.00 72.38 293 LEU A O 1
ATOM 2357 N N . VAL A 1 294 ? 17.981 4.567 -3.488 1.00 70.00 294 VAL A N 1
ATOM 2358 C CA . VAL A 1 294 ? 18.927 4.683 -4.597 1.00 70.00 294 VAL A CA 1
ATOM 2359 C C . VAL A 1 294 ? 20.230 3.983 -4.223 1.00 70.00 294 VAL A C 1
ATOM 2361 O O . VAL A 1 294 ? 20.956 4.425 -3.335 1.00 70.00 294 VAL A O 1
ATOM 2364 N N . VAL A 1 295 ? 20.537 2.895 -4.928 1.00 70.06 295 VAL A N 1
ATOM 2365 C CA . VAL A 1 295 ? 21.785 2.145 -4.767 1.00 70.06 295 VAL A CA 1
ATOM 2366 C C . VAL A 1 295 ? 22.520 2.013 -6.098 1.00 70.06 295 VAL A C 1
ATOM 2368 O O . VAL A 1 295 ? 21.877 1.879 -7.146 1.00 70.06 295 VAL A O 1
ATOM 2371 N N . PRO A 1 296 ? 23.864 2.001 -6.086 1.00 68.50 296 PRO A N 1
ATOM 2372 C CA . PRO A 1 296 ? 24.637 1.646 -7.266 1.00 68.50 296 PRO A CA 1
ATOM 2373 C C . PRO A 1 296 ? 24.225 0.256 -7.762 1.00 68.50 296 PRO A C 1
ATOM 2375 O O . PRO A 1 296 ? 24.342 -0.730 -7.038 1.00 68.50 296 PRO A O 1
ATOM 2378 N N . THR A 1 297 ? 23.728 0.186 -8.994 1.00 69.94 297 THR A N 1
ATOM 2379 C CA . THR A 1 297 ? 23.330 -1.068 -9.645 1.00 69.94 297 THR A CA 1
ATOM 2380 C C . THR A 1 297 ? 24.142 -1.217 -10.927 1.00 69.94 297 THR A C 1
ATOM 2382 O O . THR A 1 297 ? 24.201 -0.257 -11.702 1.00 69.94 297 THR A O 1
ATOM 2385 N N . PRO A 1 298 ? 24.788 -2.369 -11.187 1.00 72.88 298 PRO A N 1
ATOM 2386 C CA . PRO A 1 298 ? 25.516 -2.549 -12.434 1.00 72.88 298 PRO A CA 1
ATOM 2387 C C . PRO A 1 298 ? 24.552 -2.516 -13.626 1.00 72.88 298 PRO A C 1
ATOM 2389 O O . PRO A 1 298 ? 23.506 -3.165 -13.603 1.00 72.88 298 PRO A O 1
ATOM 2392 N N . VAL A 1 299 ? 24.926 -1.804 -14.690 1.00 69.12 299 VAL A N 1
ATOM 2393 C CA . VAL A 1 299 ? 24.078 -1.609 -15.884 1.00 69.12 299 VAL A CA 1
ATOM 2394 C C . VAL A 1 299 ? 23.640 -2.945 -16.499 1.00 69.12 299 VAL A C 1
ATOM 2396 O O . VAL A 1 299 ? 22.487 -3.086 -16.898 1.00 69.12 299 VAL A O 1
ATOM 2399 N N . ASN A 1 300 ? 24.503 -3.967 -16.477 1.00 69.69 300 ASN A N 1
ATOM 2400 C CA . ASN A 1 300 ? 24.180 -5.307 -16.984 1.00 69.69 300 ASN A CA 1
ATOM 2401 C C . ASN A 1 300 ? 22.977 -5.949 -16.274 1.00 69.69 300 ASN A C 1
ATOM 2403 O O . ASN A 1 300 ? 22.202 -6.652 -16.914 1.00 69.69 300 ASN A O 1
ATOM 2407 N N . TRP A 1 301 ? 22.777 -5.686 -14.977 1.00 74.69 301 TRP A N 1
ATOM 2408 C CA . TRP A 1 301 ? 21.617 -6.199 -14.238 1.00 74.69 301 TRP A CA 1
ATOM 2409 C C . TRP A 1 301 ? 20.322 -5.495 -14.644 1.00 74.69 301 TRP A C 1
ATOM 2411 O O . TRP A 1 301 ? 19.265 -6.124 -14.694 1.00 74.69 301 TRP A O 1
ATOM 2421 N N . VAL A 1 302 ? 20.401 -4.200 -14.964 1.00 72.75 302 VAL A N 1
ATOM 2422 C CA . VAL A 1 302 ? 19.260 -3.437 -15.487 1.00 72.75 302 VAL A CA 1
ATOM 2423 C C . VAL A 1 302 ? 18.879 -3.953 -16.877 1.00 72.75 302 VAL A C 1
ATOM 2425 O O . VAL A 1 302 ? 17.706 -4.21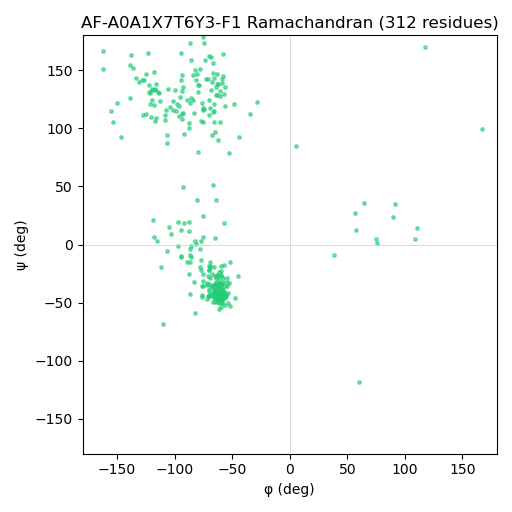6 -17.127 1.00 72.75 302 VAL A O 1
ATOM 2428 N N . LEU A 1 303 ? 19.866 -4.194 -17.747 1.00 71.19 303 LEU A N 1
ATOM 2429 C CA . LEU A 1 303 ? 19.642 -4.776 -19.074 1.00 71.19 303 LEU A CA 1
ATOM 2430 C C . LEU A 1 303 ? 19.058 -6.187 -18.993 1.00 71.19 303 LEU A C 1
ATOM 2432 O O . LEU A 1 303 ? 18.068 -6.473 -19.657 1.00 71.19 303 LEU A O 1
ATOM 2436 N N . PHE A 1 304 ? 19.612 -7.049 -18.138 1.00 74.44 304 PHE A N 1
ATOM 2437 C CA . PHE A 1 304 ? 19.093 -8.401 -17.936 1.00 74.44 304 PHE A CA 1
ATOM 2438 C C . PHE A 1 304 ? 17.623 -8.396 -17.499 1.00 74.44 304 PHE A C 1
ATOM 2440 O O . PHE A 1 304 ? 16.813 -9.135 -18.055 1.00 74.44 304 PHE A O 1
ATOM 2447 N N . ARG A 1 305 ? 17.250 -7.514 -16.558 1.00 77.00 305 ARG A N 1
ATOM 2448 C CA . ARG A 1 305 ? 15.850 -7.341 -16.140 1.00 77.00 305 ARG A CA 1
ATOM 2449 C C . ARG A 1 305 ? 14.944 -7.029 -17.333 1.00 77.00 305 ARG A C 1
ATOM 2451 O O . ARG A 1 305 ? 13.865 -7.604 -17.418 1.00 77.00 305 ARG A O 1
ATOM 2458 N N . LYS A 1 306 ? 15.378 -6.146 -18.237 1.00 71.19 306 LYS A N 1
ATOM 2459 C CA . LYS A 1 306 ? 14.601 -5.753 -19.422 1.00 71.19 306 LYS A CA 1
ATOM 2460 C C . LYS A 1 306 ? 14.411 -6.916 -20.385 1.00 71.19 306 LYS A C 1
ATOM 2462 O O . LYS A 1 306 ? 13.290 -7.193 -20.787 1.00 71.19 306 LYS A O 1
ATOM 2467 N N . VAL A 1 307 ? 15.480 -7.658 -20.665 1.00 69.44 307 VAL A N 1
ATOM 2468 C CA . VAL A 1 307 ? 15.405 -8.872 -21.492 1.00 69.44 307 VAL A CA 1
ATOM 2469 C C . VAL A 1 307 ? 14.419 -9.877 -20.900 1.00 69.44 307 VAL A C 1
ATOM 2471 O O . VAL A 1 307 ? 13.583 -10.419 -21.613 1.00 69.44 307 VAL A O 1
ATOM 2474 N N . TYR A 1 308 ? 14.469 -10.087 -19.586 1.00 71.25 308 TYR A N 1
ATOM 2475 C CA . TYR A 1 308 ? 13.558 -11.001 -18.905 1.00 71.25 308 TYR A CA 1
ATOM 2476 C C . TYR A 1 308 ? 12.087 -10.552 -18.966 1.00 71.25 308 TYR A C 1
ATOM 2478 O O . TYR A 1 308 ? 11.199 -11.389 -19.116 1.00 71.25 308 TYR A O 1
ATOM 2486 N N . GLN A 1 309 ? 11.812 -9.246 -18.860 1.00 68.81 309 GLN A N 1
ATOM 2487 C CA . GLN A 1 309 ? 10.452 -8.702 -18.967 1.00 68.81 309 GLN A CA 1
ATOM 2488 C C . GLN A 1 309 ? 9.833 -8.966 -20.346 1.00 68.81 309 GLN A C 1
ATOM 2490 O O . GLN A 1 309 ? 8.676 -9.373 -20.410 1.00 68.81 309 GLN A O 1
ATOM 2495 N N . GLU A 1 310 ? 10.608 -8.811 -21.417 1.00 63.97 310 GLU A N 1
ATOM 2496 C CA . GLU A 1 310 ? 10.164 -9.085 -22.791 1.00 63.97 310 GLU A CA 1
ATOM 2497 C C . GLU A 1 310 ? 9.968 -10.572 -23.068 1.00 63.97 310 GLU A C 1
ATOM 2499 O O . GLU A 1 310 ? 8.993 -10.972 -23.696 1.00 63.97 310 GLU A O 1
ATOM 2504 N N . LEU A 1 311 ? 10.866 -11.420 -22.557 1.00 69.25 311 LEU A N 1
ATOM 2505 C CA . LEU A 1 311 ? 10.730 -12.872 -22.695 1.00 69.25 311 LEU A CA 1
ATOM 2506 C C . LEU A 1 311 ? 9.453 -13.407 -22.037 1.00 69.25 311 LEU A C 1
ATOM 2508 O O . LEU A 1 311 ? 8.986 -14.466 -22.423 1.00 69.25 311 LEU A O 1
ATOM 2512 N N . LYS A 1 312 ? 8.888 -12.690 -21.059 1.00 65.19 312 LYS A N 1
ATOM 2513 C CA . LYS A 1 312 ? 7.616 -13.048 -20.420 1.00 65.19 312 LYS A CA 1
ATOM 2514 C C . LYS A 1 312 ? 6.388 -12.684 -21.273 1.00 65.19 312 LYS A C 1
ATOM 2516 O O . LYS A 1 312 ? 5.300 -13.176 -20.985 1.00 65.19 312 LYS A O 1
ATOM 2521 N N . GLN A 1 313 ? 6.531 -11.781 -22.245 1.00 55.75 313 GLN A N 1
ATOM 2522 C CA . GLN A 1 313 ? 5.436 -11.337 -23.117 1.00 55.75 313 GLN A CA 1
ATOM 2523 C C . GLN A 1 313 ? 5.288 -12.195 -24.387 1.00 55.75 313 GLN A C 1
ATOM 2525 O O . GLN A 1 313 ? 4.243 -12.120 -25.031 1.00 55.75 313 GLN A O 1
ATOM 2530 N N . ASN A 1 314 ? 6.300 -13.008 -24.715 1.00 40.00 314 ASN A N 1
ATOM 2531 C CA . ASN A 1 314 ? 6.276 -14.016 -25.785 1.00 40.00 314 ASN A CA 1
ATOM 2532 C C . ASN A 1 314 ? 5.933 -15.406 -25.237 1.00 40.00 314 ASN A C 1
ATOM 2534 O O . ASN A 1 314 ? 5.358 -16.200 -26.012 1.00 40.00 314 ASN A O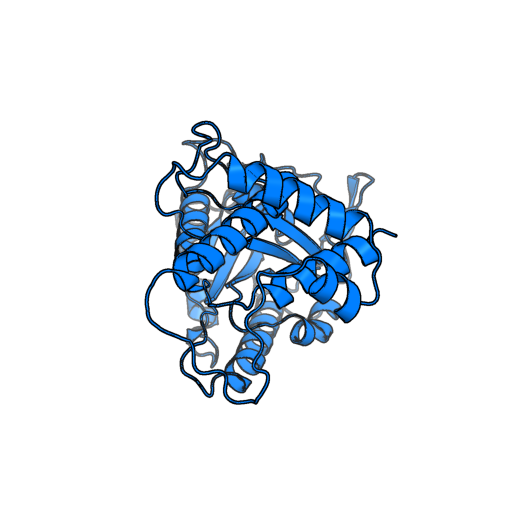 1
#

Foldseek 3Di:
DEAAAAPLCLVLLVCLLQLHAGDPLDFTDAFKDKFWKFADDFDDDPPPDRGIDTDDPVNLLVLLLLVVVVVVVVVVDPDDDDPPDDDDDDDDPDVVVLCVVVVDPPPVLVVSVVVSVVVNVVPPPDDDGDRADIDMDMRGHNDPVNLVCVLVVQDQLDEYEYGHALLDDQQDFDWHWGNDPVRDIDIHDGDPGGSLRSSVSVLCSNCVSVVVVPPDVQRLYAYEYEHEPCVNPDPVSQVVSQVVSLVSCVPPPRSVRYPGYAYAYSNCRSVPPSHDVSSVVVSVVVVVSSVSSDDDDPSVVSSVVVVVVVVVVD

Sequence (314 aa):
MLLGSAGTGKTSLKRSLMEEPFNPHTTSTIVSDVSSVRPFGHKWQTMRENKWREATEEDEIEELEHLFKSFQSKQSSHYRPTFSAQYSHDELISTGSITSILGIESSFIQSILRRTTRRLLFLSSLSQSTVQPFLHIWDCGGQPVFLEILPAFLTPRTMFLLLFDASKDFRKRWQSRQNTPDGKVLFGEVVNESTSDLMAKWMSTIHSHLMKHNKDNTSSSSLYCIGTRGDKLNSEGKKEVKQQMQSLFEEKDFSDLIKDVLIIDNTTSGRGEKEDPSIKELRKVIDGFIKKLVVPTPVNWVLFRKVYQELKQN

Radius of gyration: 22.69 Å; Cα contacts (8 Å, |Δi|>4): 408; chains: 1; bounding box: 63×39×56 Å

Secondary structure (DSSP, 8-state):
-EESSTTSSHHHHHHHHTTPPP-TTPPPPSSEEEEEEE-S---SS-TT--S-EEPPHHHHHHHHHHHHHHHHHHHTSS-----SS---------HHHHHHHH----HHHHHHHHHHHHHHHH-TTS--PPP-PPEEEEEE--STHHHHHGGGG--TT-EEEEEEETTS-TTSEEEEEEE-TTS-EEEEEEEEEEHHHHHHHHHHHHHHHHHHTTTSS----EEEEEEE-GGGS-HHHHHHHHHHHHHHHHTSTTGGGEEEEEE--GGGTT-GGGS-HHHHHHHHHHHHHHTT------HHHHHHHHHHHHHTT-

Solvent-accessible surface area (backbone atoms only — not comparable to full-atom values): 18452 Å² total; per-residue (Å²): 59,35,42,43,53,30,71,26,44,58,70,53,49,55,34,37,69,42,47,34,64,58,62,94,79,56,58,52,58,73,67,65,46,78,44,52,27,42,72,65,88,74,98,65,94,60,96,78,68,93,54,34,43,74,60,49,73,67,56,55,50,50,51,52,39,52,53,53,52,57,53,59,59,49,72,76,46,100,66,83,79,82,73,92,70,94,76,90,72,96,64,78,87,51,75,65,58,68,41,59,75,65,72,50,86,44,66,60,60,55,46,50,53,50,55,36,51,59,51,51,75,72,52,81,84,66,76,95,78,81,89,77,78,76,42,70,47,35,40,44,20,23,48,77,72,45,65,77,54,41,72,82,71,66,56,88,67,38,52,38,37,39,32,36,49,61,72,48,70,45,81,41,62,36,60,33,38,36,38,38,92,87,73,46,77,47,71,51,72,69,45,99,42,25,42,51,56,53,50,51,49,54,47,48,54,51,41,58,55,53,58,75,67,53,86,53,103,69,72,64,51,42,30,32,40,36,23,24,51,30,77,76,40,57,79,62,52,45,50,51,53,40,51,51,58,50,62,74,35,60,91,41,99,52,32,87,48,54,75,51,65,48,62,28,34,50,77,33,22,51,50,66,89,71,27,42,63,58,55,58,50,50,52,53,53,50,55,60,48,55,70,71,64,73,66,96,68,64,66,68,61,57,52,49,52,52,55,53,57,54,63,71,77,109

Mean predicted aligned error: 11.97 Å

InterPro domains:
  IPR027417 P-loop containing nucleoside triphosphate hydrolase [G3DSA:3.40.50.300] (1-262)
  IPR027417 P-loop containing nucleoside triphosphate hydrolase [SSF52540] (1-169)